Protein AF-Q54E30-F1 (afdb_monomer)

Sequence (314 aa):
MMNNLVKRLPNLVIKSNKSLNIYSVNKLNLNSTIINNNNNKFQQQQNFATLSKKKFGGIKDKKEDEEKIIKQEKERLFIEQSKISIDTLTFDHALQNIKEKFEKEHALSSRLIGTMFKKVKTLEELHQILKFFKYMKNPNPDYLRSSHILYIYYAFLRTSQIPLFAEMLIHSDKFQIFPKHNVLIKVLIQLFKLGGDNIQLANQLFSINSSRFPITTKFMDSFSKAAETSCLPQFLGLLKNYPTNLPLELGAKTIKILIRSTNDGANENTQEILDIIYRFTPESVFNQLDQTTKNELIKFESNANHSTNPNRFS

Nearest PDB structures (foldseek):
  8oir-assembly1_AV  TM=5.110E-01  e=1.891E-03  Homo sapiens
  7pua-assembly1_DP  TM=7.222E-01  e=9.475E-02  Trypanosoma brucei brucei
  7ane-assembly1_aq  TM=6.568E-01  e=1.257E-01  Leishmania major
  7pua-assembly1_DH  TM=2.985E-01  e=5.381E-02  Trypanosoma brucei brucei
  7pkq-assembly1_O  TM=6.462E-01  e=2.129E+00  Chlamydomonas reinhardtii

Organism: Dictyostelium discoideum (NCBI:txid44689)

Structure (mmCIF, N/CA/C/O backbone):
data_AF-Q54E30-F1
#
_entry.id   AF-Q54E30-F1
#
loop_
_atom_site.group_PDB
_atom_site.id
_atom_site.type_symbol
_atom_site.label_atom_id
_atom_site.label_alt_id
_atom_site.label_comp_id
_atom_site.label_asym_id
_atom_site.label_entity_id
_atom_site.label_seq_id
_atom_site.pdbx_PDB_ins_code
_atom_site.Cartn_x
_atom_site.Cartn_y
_atom_site.Cartn_z
_atom_site.occupancy
_atom_site.B_iso_or_equiv
_atom_site.auth_seq_id
_atom_site.auth_comp_id
_atom_site.auth_asym_id
_atom_site.auth_atom_id
_atom_site.pdbx_PDB_model_num
ATOM 1 N N . MET A 1 1 ? 28.653 28.455 -4.498 1.00 28.67 1 MET A N 1
ATOM 2 C CA . MET A 1 1 ? 29.463 28.296 -5.724 1.00 28.67 1 MET A CA 1
ATOM 3 C C . MET A 1 1 ? 28.567 27.842 -6.866 1.00 28.67 1 MET A C 1
ATOM 5 O O . MET A 1 1 ? 28.069 26.729 -6.815 1.00 28.67 1 MET A O 1
ATOM 9 N N . MET A 1 2 ? 28.389 28.661 -7.899 1.00 26.97 2 MET A N 1
ATOM 10 C CA . MET A 1 2 ? 28.261 28.139 -9.261 1.00 26.97 2 MET A CA 1
ATOM 11 C C . MET A 1 2 ? 29.046 29.083 -10.163 1.00 26.97 2 MET A C 1
ATOM 13 O O . MET A 1 2 ? 28.622 30.182 -10.507 1.00 26.97 2 MET A O 1
ATOM 17 N N . ASN A 1 3 ? 30.284 28.649 -10.368 1.00 24.91 3 ASN A N 1
ATOM 18 C CA . ASN A 1 3 ? 31.312 29.251 -11.185 1.00 24.91 3 ASN A CA 1
ATOM 19 C C . ASN A 1 3 ? 30.891 29.342 -12.653 1.00 24.91 3 ASN A C 1
ATOM 21 O O . ASN A 1 3 ? 30.149 28.502 -13.150 1.00 24.91 3 ASN A O 1
ATOM 25 N N . ASN A 1 4 ? 31.514 30.314 -13.318 1.00 28.31 4 ASN A N 1
ATOM 26 C CA . ASN A 1 4 ? 32.123 30.203 -14.639 1.00 28.31 4 ASN A CA 1
ATOM 27 C C . ASN A 1 4 ? 31.315 29.497 -15.726 1.00 28.31 4 ASN A C 1
ATOM 29 O O . ASN A 1 4 ? 31.252 28.277 -15.792 1.00 28.31 4 ASN A O 1
ATOM 33 N N . LEU A 1 5 ? 30.907 30.286 -16.713 1.00 27.20 5 LEU A N 1
ATOM 34 C CA . LEU A 1 5 ? 31.498 30.222 -18.053 1.00 27.20 5 LEU A CA 1
ATOM 35 C C . LEU A 1 5 ? 30.822 31.311 -18.883 1.00 27.20 5 LEU A C 1
ATOM 37 O O . LEU A 1 5 ? 29.906 31.067 -19.668 1.00 27.20 5 LEU A O 1
ATOM 41 N N . VAL A 1 6 ? 31.298 32.547 -18.718 1.00 27.62 6 VAL A N 1
ATOM 42 C CA . VAL A 1 6 ? 31.137 33.565 -19.756 1.00 27.62 6 VAL A CA 1
ATOM 43 C C . VAL A 1 6 ? 31.984 33.079 -20.932 1.00 27.62 6 VAL A C 1
ATOM 45 O O . VAL A 1 6 ? 33.159 33.422 -21.050 1.00 27.62 6 VAL A O 1
ATOM 48 N N . LYS A 1 7 ? 31.420 32.193 -21.764 1.00 33.06 7 LYS A N 1
ATOM 49 C CA . LYS A 1 7 ? 31.984 31.868 -23.075 1.00 33.06 7 LYS A CA 1
ATOM 50 C C . LYS A 1 7 ? 31.988 33.175 -23.859 1.00 33.06 7 LYS A C 1
ATOM 52 O O . LYS A 1 7 ? 30.955 33.605 -24.365 1.00 33.06 7 LYS A O 1
ATOM 57 N N . ARG A 1 8 ? 33.143 33.843 -23.860 1.00 29.97 8 ARG A N 1
ATOM 58 C CA . ARG A 1 8 ? 33.423 35.024 -24.673 1.00 29.97 8 ARG A CA 1
ATOM 59 C C . ARG A 1 8 ? 33.131 34.639 -26.121 1.00 29.97 8 ARG A C 1
ATOM 61 O O . ARG A 1 8 ? 33.821 33.789 -26.677 1.00 29.97 8 ARG A O 1
ATOM 68 N N . LEU A 1 9 ? 32.067 35.200 -26.691 1.00 38.03 9 LEU A N 1
ATOM 69 C CA . LEU A 1 9 ? 31.809 35.092 -28.123 1.00 38.03 9 LEU A CA 1
ATOM 70 C C . LEU A 1 9 ? 33.002 35.739 -28.845 1.00 38.03 9 LEU A C 1
ATOM 72 O O . LEU A 1 9 ? 33.437 36.815 -28.425 1.00 38.03 9 LEU A O 1
ATOM 76 N N . PRO A 1 10 ? 33.587 35.077 -29.853 1.00 36.78 10 PRO A N 1
ATOM 77 C CA . PRO A 1 10 ? 34.790 35.569 -30.504 1.00 36.78 10 PRO A CA 1
ATOM 78 C C . PRO A 1 10 ? 34.502 36.915 -31.171 1.00 36.78 10 PRO A C 1
ATOM 80 O O . PRO A 1 10 ? 33.550 37.043 -31.940 1.00 36.78 10 PRO A O 1
ATOM 83 N N . ASN A 1 11 ? 35.329 37.919 -30.875 1.00 39.16 11 ASN A N 1
ATOM 84 C CA . ASN A 1 11 ? 35.333 39.173 -31.621 1.00 39.16 11 ASN A CA 1
ATOM 85 C C . ASN A 1 11 ? 35.625 38.844 -33.090 1.00 39.16 11 ASN A C 1
ATOM 87 O O . ASN A 1 11 ? 36.681 38.287 -33.394 1.00 39.16 11 ASN A O 1
ATOM 91 N N . LEU A 1 12 ? 34.710 39.182 -33.998 1.00 39.78 12 LEU A N 1
ATOM 92 C CA . LEU A 1 12 ? 34.970 39.056 -35.427 1.00 39.78 12 LEU A CA 1
ATOM 93 C C . LEU A 1 12 ? 35.799 40.272 -35.856 1.00 39.78 12 LEU A C 1
ATOM 95 O O . LEU A 1 12 ? 35.298 41.397 -35.876 1.00 39.78 12 LEU A O 1
ATOM 99 N N . VAL A 1 13 ? 37.079 40.048 -36.152 1.00 36.12 13 VAL A N 1
ATOM 100 C CA . VAL A 1 13 ? 37.981 41.073 -36.688 1.00 36.12 13 VAL A CA 1
ATOM 101 C C . VAL A 1 13 ? 38.005 40.917 -38.202 1.00 36.12 13 VAL A C 1
ATOM 103 O O . VAL A 1 13 ? 38.605 39.976 -38.718 1.00 36.12 13 VAL A O 1
ATOM 106 N N . ILE A 1 14 ? 37.351 41.829 -38.923 1.00 39.00 14 ILE A N 1
ATOM 107 C CA . ILE A 1 14 ? 37.433 41.878 -40.387 1.00 39.00 14 ILE A CA 1
ATOM 108 C C . ILE A 1 14 ? 38.426 42.976 -40.757 1.00 39.00 14 ILE A C 1
ATOM 110 O O . ILE A 1 14 ? 38.205 44.158 -40.486 1.00 39.00 14 ILE A O 1
ATOM 114 N N . LYS A 1 15 ? 39.543 42.570 -41.363 1.00 33.19 15 LYS A N 1
ATOM 115 C CA . LYS A 1 15 ? 40.585 43.466 -41.864 1.00 33.19 15 LYS A CA 1
ATOM 116 C C . LYS A 1 15 ? 40.197 43.899 -43.279 1.00 33.19 15 LYS A C 1
ATOM 118 O O . LYS A 1 15 ? 40.156 43.063 -44.175 1.00 33.19 15 LYS A O 1
ATOM 123 N N . SER A 1 16 ? 39.900 45.180 -43.483 1.00 39.66 16 SER A N 1
ATOM 124 C CA . SER A 1 16 ? 39.811 45.760 -44.828 1.00 39.66 16 SER A CA 1
ATOM 125 C C . SER A 1 16 ? 41.058 46.604 -45.098 1.00 39.66 16 SER A C 1
ATOM 127 O O . SER A 1 16 ? 41.709 47.055 -44.155 1.00 39.66 16 SER A O 1
ATOM 129 N N . ASN A 1 17 ? 41.400 46.832 -46.369 1.00 48.12 17 ASN A N 1
ATOM 130 C CA . ASN A 1 17 ? 42.670 47.450 -46.783 1.00 48.12 17 ASN A CA 1
ATOM 131 C C . ASN A 1 17 ? 42.963 48.847 -46.189 1.00 48.12 17 ASN A C 1
ATOM 133 O O . ASN A 1 17 ? 44.074 49.339 -46.370 1.00 48.12 17 ASN A O 1
ATOM 137 N N . LYS A 1 18 ? 42.024 49.498 -45.483 1.00 45.94 18 LYS A N 1
ATOM 138 C CA . LYS A 1 18 ? 42.256 50.793 -44.810 1.00 45.94 18 LYS A CA 1
ATOM 139 C C . LYS A 1 18 ? 41.713 50.908 -43.374 1.00 45.94 18 LYS A C 1
ATOM 141 O O . LYS A 1 18 ? 41.962 51.927 -42.733 1.00 45.94 18 LYS A O 1
ATOM 146 N N . SER A 1 19 ? 41.014 49.904 -42.838 1.00 41.62 19 SER A N 1
ATOM 147 C CA . SER A 1 19 ? 40.395 49.998 -41.505 1.00 41.62 19 SER A CA 1
ATOM 148 C C . SER A 1 19 ? 40.146 48.639 -40.850 1.00 41.62 19 SER A C 1
ATOM 150 O O . SER A 1 19 ? 39.878 47.635 -41.523 1.00 41.62 19 SER A O 1
ATOM 152 N N . LEU A 1 20 ? 40.243 48.619 -39.516 1.00 40.34 20 LEU A N 1
ATOM 153 C CA . LEU A 1 20 ? 39.931 47.467 -38.671 1.00 40.34 20 LEU A CA 1
ATOM 154 C C . LEU A 1 20 ? 38.520 47.661 -38.095 1.00 40.34 20 LEU A C 1
ATOM 156 O O . LEU A 1 20 ? 38.300 48.569 -37.293 1.00 40.34 20 LEU A O 1
ATOM 160 N N . ASN A 1 21 ? 37.569 46.813 -38.487 1.00 41.53 21 ASN A N 1
ATOM 161 C CA . ASN A 1 21 ? 36.231 46.812 -37.891 1.00 41.53 21 ASN A CA 1
ATOM 162 C C . ASN A 1 21 ? 36.168 45.737 -36.804 1.00 41.53 21 ASN A C 1
ATOM 164 O O . ASN A 1 21 ? 36.366 44.553 -37.088 1.00 41.53 21 ASN A O 1
ATOM 168 N N . ILE A 1 22 ? 35.892 46.152 -35.564 1.00 43.12 22 ILE A N 1
ATOM 169 C CA . ILE A 1 22 ? 35.672 45.246 -34.433 1.00 43.12 22 ILE A CA 1
ATOM 170 C C . ILE A 1 22 ? 34.174 45.224 -34.144 1.00 43.12 22 ILE A C 1
ATOM 172 O O . ILE A 1 22 ? 33.589 46.223 -33.719 1.00 43.12 22 ILE A O 1
ATOM 176 N N . TYR A 1 23 ? 33.556 44.067 -34.360 1.00 42.03 23 TYR A N 1
ATOM 177 C CA . TYR A 1 23 ? 32.171 43.816 -33.980 1.00 42.03 23 TYR A CA 1
ATOM 178 C C . TYR A 1 23 ? 32.158 43.131 -32.617 1.00 42.03 23 TYR A C 1
ATOM 180 O O . TYR A 1 23 ? 32.648 42.010 -32.475 1.00 42.03 23 TYR A O 1
ATOM 188 N N . SER A 1 24 ? 31.603 43.811 -31.613 1.00 42.72 24 SER A N 1
ATOM 189 C CA . SER A 1 24 ? 31.387 43.233 -30.287 1.00 42.72 24 SER A CA 1
ATOM 190 C C . SER A 1 24 ? 29.908 42.922 -30.095 1.00 42.72 24 SER A C 1
ATOM 192 O O . SER A 1 24 ? 29.042 43.788 -30.238 1.00 42.72 24 SER A O 1
ATOM 194 N N . VAL A 1 25 ? 29.620 41.658 -29.796 1.00 36.38 25 VAL A N 1
ATOM 195 C CA . VAL A 1 25 ? 28.271 41.173 -29.508 1.00 36.38 25 VAL A CA 1
ATOM 196 C C . VAL A 1 25 ? 28.113 41.140 -27.992 1.00 36.38 25 VAL A C 1
ATOM 198 O O . VAL A 1 25 ? 28.477 40.156 -27.350 1.00 36.38 25 VAL A O 1
ATOM 201 N N . ASN A 1 26 ? 27.582 42.208 -27.398 1.00 38.16 26 ASN A N 1
ATOM 202 C CA . ASN A 1 26 ? 27.077 42.124 -26.030 1.00 38.16 26 ASN A CA 1
ATOM 203 C C . ASN A 1 26 ? 25.615 41.682 -26.078 1.00 38.16 26 ASN A C 1
ATOM 205 O O . ASN A 1 26 ? 24.864 42.107 -26.952 1.00 38.16 26 ASN A O 1
ATOM 209 N N . LYS A 1 27 ? 25.207 40.842 -25.118 1.00 46.47 27 LYS A N 1
ATOM 210 C CA . LYS A 1 27 ? 23.880 40.192 -25.032 1.00 46.47 27 LYS A CA 1
ATOM 211 C C . LYS A 1 27 ? 22.664 41.119 -25.177 1.00 46.47 27 LYS A C 1
ATOM 213 O O . LYS A 1 27 ? 21.561 40.608 -25.320 1.00 46.47 27 LYS A O 1
ATOM 218 N N . LEU A 1 28 ? 22.845 42.436 -25.118 1.00 43.75 28 LEU A N 1
ATOM 219 C CA . LEU A 1 28 ? 21.762 43.404 -25.230 1.00 43.75 28 LEU A CA 1
ATOM 220 C C . LEU A 1 28 ? 21.977 44.504 -26.273 1.00 43.75 28 LEU A C 1
ATOM 222 O O . LEU A 1 28 ? 21.043 45.262 -26.458 1.00 43.75 28 LEU A O 1
ATOM 226 N N . ASN A 1 29 ? 23.118 44.594 -26.970 1.00 38.78 29 ASN A N 1
ATOM 227 C CA . ASN A 1 29 ? 23.331 45.568 -28.052 1.00 38.78 29 ASN A CA 1
ATOM 228 C C . ASN A 1 29 ? 24.512 45.147 -28.950 1.00 38.78 29 ASN A C 1
ATOM 230 O O . ASN A 1 29 ? 25.588 44.807 -28.452 1.00 38.78 29 ASN A O 1
ATOM 234 N N . LEU A 1 30 ? 24.320 45.196 -30.274 1.00 40.19 30 LEU A N 1
ATOM 235 C CA . LEU A 1 30 ? 25.395 45.077 -31.265 1.00 40.19 30 LEU A CA 1
ATOM 236 C C . LEU A 1 30 ? 26.065 46.446 -31.423 1.00 40.19 30 LEU A C 1
ATOM 238 O O . LEU A 1 30 ? 25.509 47.334 -32.065 1.00 40.19 30 LEU A O 1
ATOM 242 N N . ASN A 1 31 ? 27.261 46.608 -30.859 1.00 39.69 31 ASN A N 1
ATOM 243 C CA . ASN A 1 31 ? 28.071 47.807 -31.062 1.00 39.69 31 ASN A CA 1
ATOM 244 C C . ASN A 1 31 ? 29.177 47.483 -32.074 1.00 39.69 31 ASN A C 1
ATOM 246 O O . ASN A 1 31 ? 30.060 46.661 -31.804 1.00 39.69 31 ASN A O 1
ATOM 250 N N . SER A 1 32 ? 29.131 48.124 -33.244 1.00 43.41 32 SER A N 1
ATOM 251 C CA . SER A 1 32 ? 30.226 48.117 -34.216 1.00 43.41 32 SER A CA 1
ATOM 252 C C . SER A 1 32 ? 31.175 49.281 -33.946 1.00 43.41 32 SER A C 1
ATOM 254 O O . SER A 1 32 ? 30.748 50.437 -33.941 1.00 43.41 32 SER A O 1
ATOM 256 N N . THR A 1 33 ? 32.461 48.984 -33.769 1.00 43.88 33 THR A N 1
ATOM 257 C CA . THR A 1 33 ? 33.517 49.991 -33.627 1.00 43.88 33 THR A CA 1
ATOM 258 C C . THR A 1 33 ? 34.370 49.994 -34.893 1.00 43.88 33 THR A C 1
ATOM 260 O O . THR A 1 33 ? 34.985 48.980 -35.229 1.00 43.88 33 THR A O 1
ATOM 263 N N . ILE A 1 34 ? 34.410 51.127 -35.595 1.00 44.00 34 ILE A N 1
ATOM 264 C CA . ILE A 1 34 ? 35.255 51.335 -36.778 1.00 44.00 34 ILE A CA 1
ATOM 265 C C . ILE A 1 34 ? 36.550 52.015 -36.315 1.00 44.00 34 ILE A C 1
ATOM 267 O O . ILE A 1 34 ? 36.504 53.140 -35.820 1.00 44.00 34 ILE A O 1
ATOM 271 N N . ILE A 1 35 ? 37.700 51.349 -36.463 1.00 39.47 35 ILE A N 1
ATOM 272 C CA . ILE A 1 35 ? 39.023 51.942 -36.217 1.00 39.47 35 ILE A CA 1
ATOM 273 C C . ILE A 1 35 ? 39.606 52.346 -37.576 1.00 39.47 35 ILE A C 1
ATOM 275 O O . ILE A 1 35 ? 40.078 51.500 -38.342 1.00 39.47 35 ILE A O 1
ATOM 279 N N . ASN A 1 36 ? 39.544 53.641 -37.895 1.00 38.94 36 ASN A N 1
ATOM 280 C CA . ASN A 1 36 ? 40.194 54.211 -39.076 1.00 38.94 36 ASN A CA 1
ATOM 281 C C . ASN A 1 36 ? 41.649 54.568 -38.750 1.00 38.94 36 ASN A C 1
ATOM 283 O O . ASN A 1 36 ? 41.917 55.272 -37.780 1.00 38.94 36 ASN A O 1
ATOM 287 N N . ASN A 1 37 ? 42.583 54.097 -39.579 1.00 49.09 37 ASN A N 1
ATOM 288 C CA . ASN A 1 37 ? 44.020 54.117 -39.282 1.00 49.09 37 ASN A CA 1
ATOM 289 C C . ASN A 1 37 ? 44.718 55.475 -39.488 1.00 49.09 37 ASN A C 1
ATOM 291 O O . ASN A 1 37 ? 45.931 55.558 -39.336 1.00 49.09 37 ASN A O 1
ATOM 295 N N . ASN A 1 38 ? 43.976 56.537 -39.803 1.00 48.28 38 ASN A N 1
ATOM 296 C CA . ASN A 1 38 ? 44.516 57.885 -39.954 1.00 48.28 38 ASN A CA 1
ATOM 297 C C . ASN A 1 38 ? 43.790 58.811 -38.971 1.00 48.28 38 ASN A C 1
ATOM 299 O O . ASN A 1 38 ? 42.710 59.312 -39.270 1.00 48.28 38 ASN A O 1
ATOM 303 N N . ASN A 1 39 ? 44.414 59.025 -37.811 1.00 39.88 39 ASN A N 1
ATOM 304 C CA . ASN A 1 39 ? 44.001 59.895 -36.702 1.00 39.88 39 ASN A CA 1
ATOM 305 C C . ASN A 1 39 ? 42.821 59.380 -35.846 1.00 39.88 39 ASN A C 1
ATOM 307 O O . ASN A 1 39 ? 41.673 59.310 -36.273 1.00 39.88 39 ASN A O 1
ATOM 311 N N . ASN A 1 40 ? 43.124 59.073 -3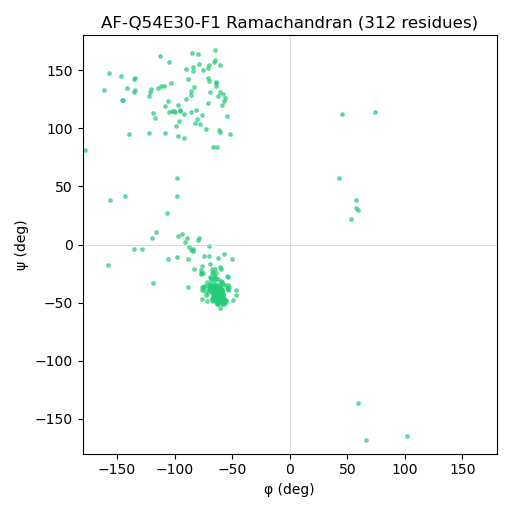4.580 1.00 35.62 40 ASN A N 1
ATOM 312 C CA . ASN A 1 40 ? 42.212 58.592 -33.536 1.00 35.62 40 ASN A CA 1
ATOM 313 C C . ASN A 1 40 ? 40.952 59.473 -33.350 1.00 35.62 40 ASN A C 1
ATOM 315 O O . ASN A 1 40 ? 40.996 60.410 -32.556 1.00 35.62 40 ASN A O 1
ATOM 319 N N . LYS A 1 41 ? 39.810 59.155 -33.985 1.00 36.53 41 LYS A N 1
ATOM 320 C CA . LYS A 1 41 ? 38.464 59.590 -33.537 1.00 36.53 41 LYS A CA 1
ATOM 321 C C . LYS A 1 41 ? 37.392 58.518 -33.818 1.00 36.53 41 LYS A C 1
ATOM 323 O O . LYS A 1 41 ? 37.219 58.079 -34.948 1.00 36.53 41 LYS A O 1
ATOM 328 N N . PHE A 1 42 ? 36.687 58.114 -32.756 1.00 35.09 42 PHE A N 1
ATOM 329 C CA . PHE A 1 42 ? 35.636 57.083 -32.687 1.00 35.09 42 PHE A CA 1
ATOM 330 C C . PHE A 1 42 ? 34.244 57.648 -33.051 1.00 35.09 42 PHE A C 1
ATOM 332 O O . PHE A 1 42 ? 33.841 58.642 -32.452 1.00 35.09 42 PHE A O 1
ATOM 339 N N . GLN A 1 43 ? 33.466 56.994 -33.930 1.00 35.34 43 GLN A N 1
ATOM 340 C CA . GLN A 1 43 ? 32.019 57.255 -34.106 1.00 35.34 43 GLN A CA 1
ATOM 341 C C . GLN A 1 43 ? 31.221 55.953 -34.350 1.00 35.34 43 GLN A C 1
ATOM 343 O O . GLN A 1 43 ? 31.643 55.100 -35.128 1.00 35.34 43 GLN A O 1
ATOM 348 N N . GLN A 1 44 ? 30.075 55.802 -33.664 1.00 36.28 44 GLN A N 1
ATOM 349 C CA . GLN A 1 44 ? 29.146 54.655 -33.702 1.00 36.28 44 GLN A CA 1
ATOM 350 C C . GLN A 1 44 ? 27.807 55.067 -34.357 1.00 36.28 44 GLN A C 1
ATOM 352 O O . GLN A 1 44 ? 27.270 56.116 -34.011 1.00 36.28 44 GLN A O 1
ATOM 357 N N . GLN A 1 45 ? 27.238 54.247 -35.252 1.00 36.31 45 GLN A N 1
ATOM 358 C CA . GLN A 1 45 ? 25.881 54.412 -35.817 1.00 36.31 45 GLN A CA 1
ATOM 359 C C . GLN A 1 45 ? 25.121 53.067 -35.823 1.00 36.31 45 GLN A C 1
ATOM 361 O O . GLN A 1 45 ? 25.725 52.023 -36.061 1.00 36.31 45 GLN A O 1
ATOM 366 N N . GLN A 1 46 ? 23.806 53.095 -35.553 1.00 34.81 46 GLN A N 1
ATOM 367 C CA . GLN A 1 46 ? 22.906 51.934 -35.387 1.00 34.81 46 GLN A CA 1
ATOM 368 C C . GLN A 1 46 ? 21.841 51.884 -36.507 1.00 34.81 46 GLN A C 1
ATOM 370 O O . GLN A 1 46 ? 21.219 52.904 -36.779 1.00 34.81 46 GLN A O 1
ATOM 375 N N . ASN A 1 47 ? 21.585 50.715 -37.117 1.00 37.06 47 ASN A N 1
ATOM 376 C CA . ASN A 1 47 ? 20.529 50.491 -38.127 1.00 37.06 47 ASN A CA 1
ATOM 377 C C . ASN A 1 47 ? 19.741 49.194 -37.821 1.00 37.06 47 ASN A C 1
ATOM 379 O O . ASN A 1 47 ? 20.355 48.149 -37.607 1.00 37.06 47 ASN A O 1
ATOM 383 N N . PHE A 1 48 ? 18.399 49.237 -37.854 1.00 40.72 48 PHE A N 1
ATOM 384 C CA . PHE A 1 48 ? 17.492 48.095 -37.610 1.00 40.72 48 PHE A CA 1
ATOM 385 C C . PHE A 1 48 ? 16.599 47.820 -38.842 1.00 40.72 48 PHE A C 1
ATOM 387 O O . PHE A 1 48 ? 16.004 48.751 -39.375 1.00 40.72 48 PHE A O 1
ATOM 394 N N . ALA A 1 49 ? 16.455 46.558 -39.276 1.00 42.34 49 ALA A N 1
ATOM 395 C CA . ALA A 1 49 ? 15.584 46.146 -40.393 1.00 42.34 49 ALA A CA 1
ATOM 396 C C . ALA A 1 49 ? 14.543 45.094 -39.944 1.00 42.34 49 ALA A C 1
ATOM 398 O O . ALA A 1 49 ? 14.911 44.071 -39.367 1.00 42.34 49 ALA A O 1
ATOM 399 N N . THR A 1 50 ? 13.250 45.317 -40.217 1.00 44.41 50 THR A N 1
ATOM 400 C CA . THR A 1 50 ? 12.117 44.434 -39.852 1.00 44.41 50 THR A CA 1
ATOM 401 C C . THR A 1 50 ? 11.503 43.733 -41.082 1.00 44.41 50 THR A C 1
ATOM 403 O O . THR A 1 50 ? 11.309 44.340 -42.132 1.00 44.41 50 THR A O 1
ATOM 406 N N . LEU A 1 51 ? 11.209 42.425 -40.974 1.00 46.56 51 LEU A N 1
ATOM 407 C CA . LEU A 1 51 ? 10.675 41.566 -42.055 1.00 46.56 51 LEU A CA 1
ATOM 408 C C . LEU A 1 51 ? 9.136 41.652 -42.196 1.00 46.56 51 LEU A C 1
ATOM 410 O O . LEU A 1 51 ? 8.426 41.888 -41.222 1.00 46.56 51 LEU A O 1
ATOM 414 N N . SER A 1 52 ? 8.598 41.407 -43.402 1.00 52.94 52 SER A N 1
ATOM 415 C CA . SER A 1 52 ? 7.166 41.575 -43.724 1.00 52.94 52 SER A CA 1
ATOM 416 C C . SER A 1 52 ? 6.257 40.379 -43.354 1.00 52.94 52 SER A C 1
ATOM 418 O O . SER A 1 52 ? 6.655 39.214 -43.427 1.00 52.94 52 SER A O 1
ATOM 420 N N . LYS A 1 53 ? 4.982 40.665 -43.019 1.00 63.50 53 LYS A N 1
ATOM 421 C CA . LYS A 1 53 ? 3.971 39.711 -42.492 1.00 63.50 53 LYS A CA 1
ATOM 422 C C . LYS A 1 53 ? 3.754 38.442 -43.338 1.00 63.50 53 LYS A C 1
ATOM 424 O O . LYS A 1 53 ? 3.595 37.363 -42.775 1.00 63.50 53 LYS A O 1
ATOM 429 N N . LYS A 1 54 ? 3.781 38.537 -44.676 1.00 66.81 54 LYS A N 1
ATOM 430 C CA . LYS A 1 54 ? 3.558 37.387 -45.583 1.00 66.81 54 LYS A CA 1
ATOM 431 C C . LYS A 1 54 ? 4.695 36.356 -45.514 1.00 66.81 54 LYS A C 1
ATOM 433 O O . LYS A 1 54 ? 4.437 35.160 -45.600 1.00 66.81 54 LYS A O 1
ATOM 438 N N . LYS A 1 55 ? 5.941 36.806 -45.299 1.00 64.31 55 LYS A N 1
ATOM 439 C CA . LYS A 1 55 ? 7.084 35.907 -45.062 1.00 64.31 55 LYS A CA 1
ATOM 440 C C . LYS A 1 55 ? 6.991 35.228 -43.695 1.00 64.31 55 LYS A C 1
ATOM 442 O O . LYS A 1 55 ? 7.352 34.065 -43.588 1.00 64.31 55 LYS A O 1
ATOM 447 N N . PHE A 1 56 ? 6.466 35.915 -42.679 1.00 64.00 56 PHE A N 1
ATOM 448 C CA . PHE A 1 56 ? 6.276 35.329 -41.349 1.00 64.00 56 PHE A CA 1
ATOM 449 C C . PHE A 1 56 ? 5.245 34.187 -41.355 1.00 64.00 56 PHE A C 1
ATOM 451 O O . PHE A 1 56 ? 5.510 33.139 -40.775 1.00 64.00 56 PHE A O 1
ATOM 458 N N . GLY A 1 57 ? 4.122 34.353 -42.069 1.00 58.25 57 GLY A N 1
ATOM 459 C CA . GLY A 1 57 ? 3.110 33.297 -42.234 1.00 58.25 57 GLY A CA 1
ATOM 460 C C . GLY A 1 57 ? 3.681 32.023 -42.866 1.00 58.25 57 GLY A C 1
ATOM 461 O O . GLY A 1 57 ? 3.598 30.956 -42.271 1.00 58.25 57 GLY A O 1
ATOM 462 N N . GLY A 1 58 ? 4.390 32.150 -43.995 1.00 67.69 58 GLY A N 1
ATOM 463 C CA . GLY A 1 58 ? 5.001 30.993 -44.666 1.00 67.69 58 GLY A CA 1
ATOM 464 C C . GLY A 1 58 ? 6.131 30.307 -43.880 1.00 67.69 58 GLY A C 1
ATOM 465 O O . GLY A 1 58 ? 6.399 29.132 -44.111 1.00 67.69 58 GLY A O 1
ATOM 466 N N . ILE A 1 59 ? 6.798 31.011 -42.956 1.00 69.94 59 ILE A N 1
ATOM 467 C CA . ILE A 1 59 ? 7.776 30.406 -42.032 1.00 69.94 59 ILE A CA 1
ATOM 468 C C . ILE A 1 59 ? 7.058 29.617 -40.932 1.00 69.94 59 ILE A C 1
ATOM 470 O O . ILE A 1 59 ? 7.538 28.558 -40.532 1.00 69.94 59 ILE A O 1
ATOM 474 N N . LYS A 1 60 ? 5.917 30.118 -40.446 1.00 70.69 60 LYS A N 1
ATOM 475 C CA . LYS A 1 60 ? 5.143 29.467 -39.388 1.00 70.69 60 LYS A CA 1
ATOM 476 C C . LYS A 1 60 ? 4.554 28.133 -39.859 1.00 70.69 60 LYS A C 1
ATOM 478 O O . LYS A 1 60 ? 4.777 27.130 -39.192 1.00 70.69 60 LYS A O 1
ATOM 483 N N . ASP A 1 61 ? 3.913 28.109 -41.027 1.00 71.50 61 ASP A N 1
ATOM 484 C CA . ASP A 1 61 ? 3.265 26.898 -41.556 1.00 71.50 61 ASP A CA 1
ATOM 485 C C . ASP A 1 61 ? 4.289 25.789 -41.858 1.00 71.50 61 ASP A C 1
ATOM 487 O O . ASP A 1 61 ? 4.102 24.640 -41.466 1.00 71.50 61 ASP A O 1
ATOM 491 N N . LYS A 1 62 ? 5.442 26.144 -42.451 1.00 76.88 62 LYS A N 1
ATOM 492 C CA . LYS A 1 62 ? 6.548 25.193 -42.670 1.00 76.88 62 LYS A CA 1
ATOM 493 C C . LYS A 1 62 ? 7.073 24.600 -41.369 1.00 76.88 62 LYS A C 1
ATOM 495 O O . LYS A 1 62 ? 7.336 23.405 -41.310 1.00 76.88 62 LYS A O 1
ATOM 500 N N . LYS A 1 63 ? 7.210 25.425 -40.329 1.00 72.50 63 LYS A N 1
ATOM 501 C CA . LYS A 1 63 ? 7.679 24.964 -39.023 1.00 72.50 63 LYS A CA 1
ATOM 502 C C . LYS A 1 63 ? 6.677 24.003 -38.377 1.00 72.50 63 LYS A C 1
ATOM 504 O O . LYS A 1 63 ? 7.092 23.004 -37.802 1.00 72.50 63 LYS A O 1
ATOM 509 N N . GLU A 1 64 ? 5.378 24.270 -38.497 1.00 72.38 64 GLU A N 1
ATOM 510 C CA . GLU A 1 64 ? 4.331 23.382 -37.974 1.00 72.38 64 GLU A CA 1
ATOM 511 C C . GLU A 1 64 ? 4.287 22.030 -38.712 1.00 72.38 64 GLU A C 1
ATOM 513 O O . GLU A 1 64 ? 4.103 20.990 -38.075 1.00 72.38 64 GLU A O 1
ATOM 518 N N . ASP A 1 65 ? 4.499 22.011 -40.031 1.00 75.62 65 ASP A N 1
ATOM 519 C CA . ASP A 1 65 ? 4.545 20.769 -40.812 1.00 75.62 65 ASP A CA 1
ATOM 520 C C . ASP A 1 65 ? 5.834 19.967 -40.574 1.00 75.62 65 ASP A C 1
ATOM 522 O O . ASP A 1 65 ? 5.773 18.747 -40.398 1.00 75.62 65 ASP A O 1
ATOM 526 N N . GLU A 1 66 ? 6.989 20.632 -40.468 1.00 73.50 66 GLU A N 1
ATOM 527 C CA . GLU A 1 66 ? 8.250 19.999 -40.056 1.00 73.50 66 GLU A CA 1
ATOM 528 C C . GLU A 1 66 ? 8.128 19.393 -38.648 1.00 73.50 66 GLU A C 1
ATOM 530 O O . GLU A 1 66 ? 8.516 18.246 -38.430 1.00 73.50 66 GLU A O 1
ATOM 535 N N . GLU A 1 67 ? 7.518 20.108 -37.696 1.00 73.25 67 GLU A N 1
ATOM 536 C CA . GLU A 1 67 ? 7.271 19.596 -36.343 1.00 73.25 67 GLU A CA 1
ATOM 537 C C . GLU A 1 67 ? 6.337 18.372 -36.342 1.00 73.25 67 GLU A C 1
ATOM 539 O O . GLU A 1 67 ? 6.565 17.430 -35.573 1.00 73.25 67 GLU A O 1
ATOM 544 N N . LYS A 1 68 ? 5.322 18.324 -37.219 1.00 77.69 68 LYS A N 1
ATOM 545 C CA . LYS A 1 68 ? 4.456 17.141 -37.384 1.00 77.69 68 LYS A CA 1
ATOM 546 C C . LYS A 1 68 ? 5.209 15.946 -37.965 1.00 77.69 68 LYS A C 1
ATOM 548 O O . LYS A 1 68 ? 5.055 14.846 -37.434 1.00 77.69 68 LYS A O 1
ATOM 553 N N . ILE A 1 69 ? 6.021 16.143 -39.006 1.00 71.12 69 ILE A N 1
ATOM 554 C CA . ILE A 1 69 ? 6.809 15.067 -39.631 1.00 71.12 69 ILE A CA 1
ATOM 555 C C . ILE A 1 69 ? 7.834 14.518 -38.632 1.00 71.12 69 ILE A C 1
ATOM 557 O O . ILE A 1 69 ? 7.875 13.311 -38.403 1.00 71.12 69 ILE A O 1
ATOM 561 N N . ILE A 1 70 ? 8.569 15.393 -37.937 1.00 74.19 70 ILE A N 1
ATOM 562 C CA . ILE A 1 70 ? 9.526 15.000 -36.890 1.00 74.19 70 ILE A CA 1
ATOM 563 C C . ILE A 1 70 ? 8.820 14.218 -35.771 1.00 74.19 70 ILE A C 1
ATOM 565 O O . ILE A 1 70 ? 9.364 13.243 -35.249 1.00 74.19 70 ILE A O 1
ATOM 569 N N . LYS A 1 71 ? 7.601 14.619 -35.382 1.00 75.69 71 LYS A N 1
ATOM 570 C CA . LYS A 1 71 ? 6.808 13.897 -34.377 1.00 75.69 71 LYS A CA 1
ATOM 571 C C . LYS A 1 71 ? 6.402 12.501 -34.865 1.00 75.69 71 LYS A C 1
ATOM 573 O O . LYS A 1 71 ? 6.537 11.548 -34.100 1.00 75.69 71 LYS A O 1
ATOM 578 N N . GLN A 1 72 ? 5.952 12.372 -36.114 1.00 69.69 72 GLN A N 1
ATOM 579 C CA . GLN A 1 72 ? 5.579 11.085 -36.712 1.00 69.69 72 GLN A CA 1
ATOM 580 C C . GLN A 1 72 ? 6.785 10.149 -36.882 1.00 69.69 72 GLN A C 1
ATOM 582 O O . GLN A 1 72 ? 6.680 8.962 -36.577 1.00 69.69 72 GLN A O 1
ATOM 587 N N . GLU A 1 73 ? 7.943 10.663 -37.307 1.00 67.38 73 GLU A N 1
ATOM 588 C CA . GLU A 1 73 ? 9.175 9.872 -37.424 1.00 67.38 73 GLU A CA 1
ATOM 589 C C . GLU A 1 73 ? 9.668 9.371 -36.062 1.00 67.38 73 GLU A C 1
ATOM 591 O O . GLU A 1 73 ? 9.977 8.186 -35.921 1.00 67.38 73 GLU A O 1
ATOM 596 N N . LYS A 1 74 ? 9.659 10.227 -35.029 1.00 68.44 74 LYS A N 1
ATOM 597 C CA . LYS A 1 74 ? 9.980 9.821 -33.649 1.00 68.44 74 LYS A CA 1
ATOM 598 C C . LYS A 1 74 ? 9.030 8.743 -33.130 1.00 68.44 74 LYS A C 1
ATOM 600 O O . LYS A 1 74 ? 9.469 7.799 -32.477 1.00 68.44 74 LYS A O 1
ATOM 605 N N . GLU A 1 75 ? 7.738 8.858 -33.426 1.00 66.44 75 GLU A N 1
ATOM 606 C CA . GLU A 1 75 ? 6.743 7.857 -33.037 1.00 66.44 75 GLU A CA 1
ATOM 607 C C . GLU A 1 75 ? 6.960 6.525 -33.770 1.00 66.44 75 GLU A C 1
ATOM 609 O O . GLU A 1 75 ? 6.934 5.462 -33.145 1.00 66.44 75 GLU A O 1
ATOM 614 N N . ARG A 1 76 ? 7.272 6.562 -35.070 1.00 65.50 76 ARG A N 1
ATOM 615 C CA . ARG A 1 76 ? 7.581 5.360 -35.855 1.00 65.50 76 ARG A CA 1
ATOM 616 C C . ARG A 1 76 ? 8.849 4.655 -35.364 1.00 65.50 76 ARG A C 1
ATOM 618 O O . ARG A 1 76 ? 8.807 3.441 -35.156 1.00 65.50 76 ARG A O 1
ATOM 625 N N . LEU A 1 77 ? 9.941 5.389 -35.129 1.00 61.34 77 LEU A N 1
ATOM 626 C CA . LEU A 1 77 ? 11.192 4.840 -34.584 1.00 61.34 77 LEU A CA 1
ATOM 627 C C . LEU A 1 77 ? 10.972 4.211 -33.199 1.00 61.34 77 LEU A 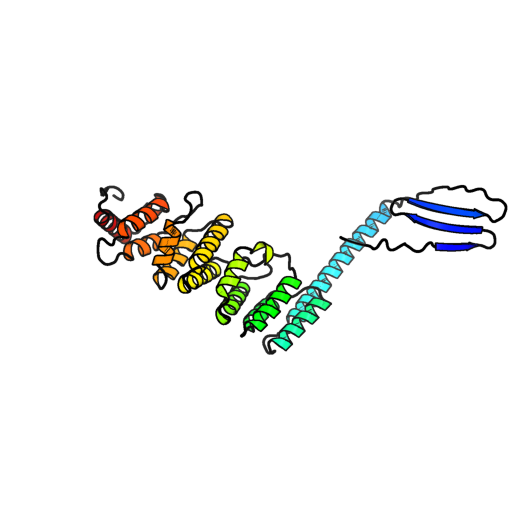C 1
ATOM 629 O O . LEU A 1 77 ? 11.441 3.101 -32.929 1.00 61.34 77 LEU A O 1
ATOM 633 N N . PHE A 1 78 ? 10.171 4.865 -32.353 1.00 61.94 78 PHE A N 1
ATOM 634 C CA . PHE A 1 78 ? 9.779 4.338 -31.049 1.00 61.94 78 PHE A CA 1
ATOM 635 C C . PHE A 1 78 ? 8.975 3.028 -31.157 1.00 61.94 78 PHE A C 1
ATOM 637 O O . PHE A 1 78 ? 9.221 2.089 -30.390 1.00 61.94 78 PHE A O 1
ATOM 644 N N . ILE A 1 79 ? 8.042 2.923 -32.111 1.00 59.84 79 ILE A N 1
ATOM 645 C CA . ILE A 1 79 ? 7.249 1.706 -32.358 1.00 59.84 79 ILE A CA 1
ATOM 646 C C . ILE A 1 79 ? 8.128 0.567 -32.893 1.00 59.84 79 ILE A C 1
ATOM 648 O O . ILE A 1 79 ? 8.026 -0.560 -32.400 1.00 59.84 79 ILE A O 1
ATOM 652 N N . GLU A 1 80 ? 8.989 0.831 -33.881 1.00 56.06 80 GLU A N 1
ATOM 653 C CA . GLU A 1 80 ? 9.844 -0.190 -34.500 1.00 56.06 80 GLU A CA 1
ATOM 654 C C . GLU A 1 80 ? 10.842 -0.788 -33.494 1.00 56.06 80 GLU A C 1
ATOM 656 O O . GLU A 1 80 ? 10.971 -2.011 -33.424 1.00 56.06 80 GLU A O 1
ATOM 661 N N . GLN A 1 81 ? 11.469 0.022 -32.632 1.00 54.75 81 GLN A N 1
ATOM 662 C CA . GLN A 1 81 ? 12.431 -0.482 -31.640 1.00 54.75 81 GLN A CA 1
ATOM 663 C C . GLN A 1 81 ? 11.794 -1.035 -30.358 1.00 54.75 81 GLN A C 1
ATOM 665 O O . GLN A 1 81 ? 12.397 -1.881 -29.687 1.00 54.75 81 GLN A O 1
ATOM 670 N N . SER A 1 82 ? 10.550 -0.652 -30.042 1.00 58.75 82 SER A N 1
ATOM 671 C CA . SER A 1 82 ? 9.763 -1.300 -28.980 1.00 58.75 82 SER A CA 1
ATOM 672 C C . SER A 1 82 ? 9.485 -2.787 -29.260 1.00 58.75 82 SER A C 1
ATOM 674 O O . SER A 1 82 ? 9.049 -3.500 -28.353 1.00 58.75 82 SER A O 1
ATOM 676 N N . LYS A 1 83 ? 9.756 -3.274 -30.484 1.00 58.16 83 LYS A N 1
ATOM 677 C CA . LYS A 1 83 ? 9.649 -4.692 -30.867 1.00 58.16 83 LYS A CA 1
ATOM 678 C C . LYS A 1 83 ? 10.814 -5.556 -30.380 1.00 58.16 83 LYS A C 1
ATOM 680 O O . LYS A 1 83 ? 10.618 -6.756 -30.202 1.00 58.16 83 LYS A O 1
ATOM 685 N N . ILE A 1 84 ? 12.005 -4.988 -30.152 1.00 64.31 84 ILE A N 1
ATOM 686 C CA . ILE A 1 84 ? 13.165 -5.762 -29.682 1.00 64.31 84 ILE A CA 1
ATOM 687 C C . ILE A 1 84 ? 12.933 -6.123 -28.214 1.00 64.31 84 ILE A C 1
ATOM 689 O O . ILE A 1 84 ? 13.131 -5.296 -27.317 1.00 64.31 84 ILE A O 1
ATOM 693 N N . SER A 1 85 ? 12.488 -7.358 -27.985 1.00 76.25 85 SER A N 1
ATOM 694 C CA . SER A 1 85 ? 12.271 -7.889 -26.645 1.00 76.25 85 SER A CA 1
ATOM 695 C C . SER A 1 85 ? 13.605 -8.094 -25.931 1.00 76.25 85 SER A C 1
ATOM 697 O O . SER A 1 85 ? 14.527 -8.705 -26.462 1.00 76.25 85 SER A O 1
ATOM 699 N N . ILE A 1 86 ? 13.685 -7.604 -24.697 1.00 84.38 86 ILE A N 1
ATOM 700 C CA . ILE A 1 86 ? 14.778 -7.916 -23.771 1.00 84.38 86 ILE A CA 1
ATOM 701 C C . ILE A 1 86 ? 14.445 -9.142 -22.909 1.00 84.38 86 ILE A C 1
ATOM 703 O O . ILE A 1 86 ? 15.233 -9.505 -22.044 1.00 84.38 86 ILE A O 1
ATOM 707 N N . ASP A 1 87 ? 13.285 -9.784 -23.101 1.00 85.25 87 ASP A N 1
ATOM 708 C CA . ASP A 1 87 ? 12.775 -10.844 -22.220 1.00 85.25 87 ASP A CA 1
ATOM 709 C C . ASP A 1 87 ? 13.732 -12.050 -22.142 1.00 85.25 87 ASP A C 1
ATOM 711 O O . ASP A 1 87 ? 13.856 -12.646 -21.073 1.00 85.25 87 ASP A O 1
ATOM 715 N N . THR A 1 88 ? 14.483 -12.350 -23.205 1.00 86.69 88 THR A N 1
ATOM 716 C CA . THR A 1 88 ? 15.440 -13.473 -23.273 1.00 86.69 88 THR A CA 1
ATOM 717 C C . THR A 1 88 ? 16.852 -13.143 -22.778 1.00 86.69 88 THR A C 1
ATOM 719 O O . THR A 1 88 ? 17.641 -14.055 -22.552 1.00 86.69 88 THR A O 1
ATOM 722 N N . LEU A 1 89 ? 17.188 -11.865 -22.578 1.00 90.94 89 LEU A N 1
ATOM 723 C CA . LEU A 1 89 ? 18.531 -11.442 -22.166 1.00 90.94 89 LEU A CA 1
ATOM 724 C C . LEU A 1 89 ? 18.768 -11.659 -20.662 1.00 90.94 89 LEU A C 1
ATOM 726 O O . LEU A 1 89 ? 17.826 -11.639 -19.863 1.00 90.94 89 LEU A O 1
ATOM 730 N N . THR A 1 90 ? 20.027 -11.806 -20.244 1.00 93.38 90 THR A N 1
ATOM 731 C CA . THR A 1 90 ? 20.395 -11.694 -18.819 1.00 93.38 90 THR A CA 1
ATOM 732 C C . THR A 1 90 ? 20.137 -10.271 -18.309 1.00 93.38 90 THR A C 1
ATOM 734 O O . THR A 1 90 ? 19.879 -9.361 -19.101 1.00 93.38 90 THR A O 1
ATOM 737 N N . PHE A 1 91 ? 20.172 -10.064 -16.989 1.00 95.31 91 PHE A N 1
ATOM 738 C CA . PHE A 1 91 ? 19.948 -8.737 -16.409 1.00 95.31 91 PHE A CA 1
ATOM 739 C C . PHE A 1 91 ? 20.931 -7.696 -16.967 1.00 95.31 91 PHE A C 1
ATOM 741 O O . PHE A 1 91 ? 20.484 -6.673 -17.485 1.00 95.31 91 PHE A O 1
ATOM 748 N N . ASP A 1 92 ? 22.235 -7.985 -16.950 1.00 95.50 92 ASP A N 1
ATOM 749 C CA . ASP A 1 92 ? 23.272 -7.044 -17.389 1.00 95.50 92 ASP A CA 1
ATOM 750 C C . ASP A 1 92 ? 23.144 -6.686 -18.874 1.00 95.50 92 ASP A C 1
ATOM 752 O O . ASP A 1 92 ? 23.154 -5.508 -19.237 1.00 95.50 92 ASP A O 1
ATOM 756 N N . HIS A 1 93 ? 22.933 -7.683 -19.743 1.00 94.06 93 HIS A N 1
ATOM 757 C CA . HIS A 1 93 ? 22.730 -7.444 -21.174 1.00 94.06 93 HIS A CA 1
ATOM 758 C C . HIS A 1 93 ? 21.443 -6.660 -21.452 1.00 94.06 93 HIS A C 1
ATOM 760 O O . HIS A 1 93 ? 21.427 -5.783 -22.316 1.00 94.06 93 HIS A O 1
ATOM 766 N N . ALA A 1 94 ? 20.366 -6.936 -20.712 1.00 94.75 94 ALA A N 1
ATOM 767 C CA . ALA A 1 94 ? 19.124 -6.181 -20.826 1.00 94.75 94 ALA A CA 1
ATOM 768 C C . ALA A 1 94 ? 19.305 -4.723 -20.367 1.00 94.75 94 ALA A C 1
ATOM 770 O O . ALA A 1 94 ? 18.852 -3.808 -21.056 1.00 94.75 94 ALA A O 1
ATOM 771 N N . LEU A 1 95 ? 19.999 -4.497 -19.245 1.00 95.62 95 LEU A N 1
ATOM 772 C CA . LEU A 1 95 ? 20.282 -3.162 -18.715 1.00 95.62 95 LEU A CA 1
ATOM 773 C C . LEU A 1 95 ? 21.171 -2.352 -19.665 1.00 95.62 95 LEU A C 1
ATOM 775 O O . LEU A 1 95 ? 20.920 -1.168 -19.883 1.00 95.62 95 LEU A O 1
ATOM 779 N N . GLN A 1 96 ? 22.186 -2.977 -20.257 1.00 94.50 96 GLN A N 1
ATOM 780 C CA . GLN A 1 96 ? 23.023 -2.318 -21.254 1.00 94.50 96 GLN A CA 1
ATOM 781 C C . GLN A 1 96 ? 22.209 -1.957 -22.506 1.00 94.50 96 GLN A C 1
ATOM 783 O O . GLN A 1 96 ? 22.252 -0.817 -22.965 1.00 94.50 96 GLN A O 1
ATOM 788 N N . ASN A 1 97 ? 21.368 -2.878 -22.994 1.00 91.31 97 ASN A N 1
ATOM 789 C CA . ASN A 1 97 ? 20.522 -2.641 -24.165 1.00 91.31 97 ASN A CA 1
ATOM 790 C C . ASN A 1 97 ? 19.554 -1.460 -23.977 1.00 91.31 97 ASN A C 1
ATOM 792 O O . ASN A 1 97 ? 19.391 -0.644 -24.883 1.00 91.31 97 ASN A O 1
ATOM 796 N N . ILE A 1 98 ? 18.899 -1.349 -22.815 1.00 92.69 98 ILE A N 1
ATOM 797 C CA . ILE A 1 98 ? 17.993 -0.218 -22.554 1.00 92.69 98 ILE A CA 1
ATOM 798 C C . ILE A 1 98 ? 18.752 1.098 -22.340 1.00 92.69 98 ILE A C 1
ATOM 800 O O . ILE A 1 98 ? 18.217 2.144 -22.698 1.00 92.69 98 ILE A O 1
ATOM 804 N N . LYS A 1 99 ? 19.971 1.070 -21.776 1.00 93.75 99 LYS A N 1
ATOM 805 C CA . LYS A 1 99 ? 20.803 2.270 -21.606 1.00 93.75 99 LYS A CA 1
ATOM 806 C C . LYS A 1 99 ? 21.175 2.851 -22.962 1.00 93.75 99 LYS A C 1
ATOM 808 O O . LYS A 1 99 ? 20.882 4.012 -23.208 1.00 93.75 99 LYS A O 1
ATOM 813 N N . GLU A 1 100 ? 21.690 2.022 -23.866 1.00 91.38 100 GLU A N 1
ATOM 814 C CA . GLU A 1 100 ? 22.035 2.437 -25.231 1.00 91.38 100 GLU A CA 1
ATOM 815 C C . GLU A 1 100 ? 20.820 2.971 -26.000 1.00 91.38 100 GLU A C 1
ATOM 817 O O . GLU A 1 100 ? 20.918 3.968 -26.713 1.00 91.38 100 GLU A O 1
ATOM 822 N N . LYS A 1 101 ? 19.649 2.338 -25.839 1.00 87.44 101 LYS A N 1
ATOM 823 C CA . LYS A 1 101 ? 18.393 2.835 -26.424 1.00 87.44 101 LYS A CA 1
ATOM 824 C C . LYS A 1 101 ? 18.011 4.206 -25.868 1.00 87.44 101 LYS A C 1
ATOM 826 O O . LYS A 1 101 ? 17.634 5.091 -26.629 1.00 87.44 101 LYS A O 1
ATOM 831 N N . PHE A 1 102 ? 18.124 4.393 -24.555 1.00 91.12 102 PHE A N 1
ATOM 832 C CA . PHE A 1 102 ? 17.821 5.674 -23.926 1.00 91.12 102 PHE A CA 1
ATOM 833 C C . PHE A 1 102 ? 18.822 6.772 -24.302 1.00 91.12 102 PHE A C 1
ATOM 835 O O . PHE A 1 102 ? 18.425 7.918 -24.472 1.00 91.12 102 PHE A O 1
ATOM 842 N N . GLU A 1 103 ? 20.103 6.446 -24.459 1.00 90.06 103 GLU A N 1
ATOM 843 C CA . GLU A 1 103 ? 21.123 7.401 -24.907 1.00 90.06 103 GLU A CA 1
ATOM 844 C C . GLU A 1 103 ? 20.875 7.883 -26.339 1.00 90.06 103 GLU A C 1
ATOM 846 O O . GLU A 1 103 ? 21.081 9.060 -26.621 1.00 90.06 103 GLU A O 1
ATOM 851 N N . LYS A 1 104 ? 20.398 6.998 -27.224 1.00 87.50 104 LYS A N 1
ATOM 852 C CA . LYS A 1 104 ? 20.101 7.328 -28.627 1.00 87.50 104 LYS A CA 1
ATOM 853 C C . LYS A 1 104 ? 18.802 8.114 -28.794 1.00 87.50 104 LYS A C 1
ATOM 855 O O . LYS A 1 104 ? 18.779 9.109 -29.508 1.00 87.50 104 LYS A O 1
ATOM 860 N N . GLU A 1 105 ? 17.731 7.673 -28.139 1.00 83.12 105 GLU A N 1
ATOM 861 C CA . GLU A 1 105 ? 16.374 8.176 -28.404 1.00 83.12 105 GLU A CA 1
ATOM 862 C C . GLU A 1 105 ? 15.850 9.123 -27.316 1.00 83.12 105 GLU A C 1
ATOM 864 O O . GLU A 1 105 ? 14.803 9.750 -27.478 1.00 83.12 105 GLU A O 1
ATOM 869 N N . HIS A 1 106 ? 16.528 9.192 -26.164 1.00 85.31 106 HIS A N 1
ATOM 870 C CA . HIS A 1 106 ? 16.071 9.898 -24.958 1.00 85.31 106 HIS A CA 1
ATOM 871 C C . HIS A 1 106 ? 14.663 9.495 -24.490 1.00 85.31 106 HIS A C 1
ATOM 873 O O . HIS A 1 106 ? 13.997 10.222 -23.750 1.00 85.31 106 HIS A O 1
ATOM 879 N N . ALA A 1 107 ? 14.212 8.306 -24.892 1.00 84.56 107 ALA A N 1
ATOM 880 C CA . ALA A 1 107 ? 12.919 7.742 -24.553 1.00 84.56 107 ALA A CA 1
ATOM 881 C C . ALA A 1 107 ? 13.018 6.218 -24.434 1.00 84.56 107 ALA A C 1
ATOM 883 O O . ALA A 1 107 ? 13.749 5.556 -25.166 1.00 84.56 107 ALA A O 1
ATOM 884 N N . LEU A 1 108 ? 12.247 5.647 -23.511 1.00 87.44 108 LEU A N 1
ATOM 885 C CA . LEU A 1 108 ? 12.102 4.202 -23.357 1.00 87.44 108 LEU A CA 1
ATOM 886 C C . LEU A 1 108 ? 10.638 3.850 -23.182 1.00 87.44 108 LEU A C 1
ATOM 888 O O . LEU A 1 108 ? 9.901 4.555 -22.493 1.00 87.44 108 LEU A O 1
ATOM 892 N N . SER A 1 109 ? 10.210 2.726 -23.748 1.00 88.38 109 SER A N 1
ATOM 893 C CA . SER A 1 109 ? 8.860 2.231 -23.504 1.00 88.38 109 SER A CA 1
ATOM 894 C C . SER A 1 109 ? 8.724 1.718 -22.070 1.00 88.38 109 SER A C 1
ATOM 896 O O . SER A 1 109 ? 9.614 1.057 -21.527 1.00 88.38 109 SER A O 1
ATOM 898 N N . SER A 1 110 ? 7.576 1.979 -21.443 1.00 89.81 110 SER A N 1
ATOM 899 C CA . SER A 1 110 ? 7.334 1.532 -20.067 1.00 89.81 110 SER A CA 1
ATOM 900 C C . SER A 1 110 ? 7.291 0.012 -19.928 1.00 89.81 110 SER A C 1
ATOM 902 O O . SER A 1 110 ? 7.546 -0.512 -18.845 1.00 89.81 110 SER A O 1
ATOM 904 N N . ARG A 1 111 ? 7.038 -0.706 -21.032 1.00 90.56 111 ARG A N 1
ATOM 905 C CA . ARG A 1 111 ? 7.163 -2.165 -21.108 1.00 90.56 111 ARG A CA 1
ATOM 906 C C . ARG A 1 111 ? 8.597 -2.619 -20.837 1.00 90.56 111 ARG A C 1
ATOM 908 O O . ARG A 1 111 ? 8.772 -3.542 -20.050 1.00 90.56 111 ARG A O 1
ATOM 915 N N . LEU A 1 112 ? 9.604 -1.984 -21.448 1.00 91.19 112 LEU A N 1
ATOM 916 C CA . LEU A 1 112 ? 11.012 -2.350 -21.236 1.00 91.19 112 LEU A CA 1
ATOM 917 C C . LEU A 1 112 ? 11.414 -2.138 -19.773 1.00 91.19 112 LEU A C 1
ATOM 919 O O . LEU A 1 112 ? 11.987 -3.036 -19.164 1.00 91.19 112 LEU A O 1
ATOM 923 N N . ILE A 1 113 ? 11.019 -1.009 -19.177 1.00 92.19 113 ILE A N 1
ATOM 924 C CA . ILE A 1 113 ? 11.237 -0.748 -17.746 1.00 92.19 113 ILE A CA 1
ATOM 925 C C . ILE A 1 113 ? 10.533 -1.800 -16.879 1.00 92.19 113 ILE A C 1
ATOM 927 O O . ILE A 1 113 ? 11.152 -2.387 -15.994 1.00 92.19 113 ILE A O 1
ATOM 931 N N . GLY A 1 114 ? 9.263 -2.105 -17.157 1.00 92.62 114 GLY A N 1
ATOM 932 C CA . GLY A 1 114 ? 8.526 -3.153 -16.450 1.00 92.62 114 GLY A CA 1
ATOM 933 C C . GLY A 1 114 ? 9.203 -4.526 -16.544 1.00 92.62 114 GLY A C 1
ATOM 934 O O . GLY A 1 114 ? 9.307 -5.227 -15.537 1.00 92.62 114 GLY A O 1
ATOM 935 N N . THR A 1 115 ? 9.706 -4.904 -17.724 1.00 92.69 115 THR A N 1
ATOM 936 C CA . THR A 1 115 ? 10.472 -6.143 -17.923 1.00 92.69 115 THR A CA 1
ATOM 937 C C . THR A 1 115 ? 11.784 -6.134 -17.139 1.00 92.69 115 THR A C 1
ATOM 939 O O . THR A 1 115 ? 12.135 -7.161 -16.561 1.00 92.69 115 THR A O 1
ATOM 942 N N . MET A 1 116 ? 12.485 -5.004 -17.033 1.00 95.06 116 MET A N 1
ATOM 943 C CA . MET A 1 116 ? 13.696 -4.930 -16.208 1.00 95.06 116 MET A CA 1
ATOM 944 C C . MET A 1 116 ? 13.424 -5.255 -14.745 1.00 95.06 116 MET A C 1
ATOM 946 O O . MET A 1 116 ? 14.129 -6.073 -14.162 1.00 95.06 116 MET A O 1
ATOM 950 N N . PHE A 1 117 ? 12.353 -4.709 -14.169 1.00 95.62 117 PHE A N 1
ATOM 951 C CA . PHE A 1 117 ? 11.967 -5.051 -12.799 1.00 95.62 117 PHE A CA 1
ATOM 952 C C . PHE A 1 117 ? 11.535 -6.519 -12.644 1.00 95.62 117 PHE A C 1
ATOM 954 O O . PHE A 1 117 ? 11.728 -7.103 -11.578 1.00 95.62 117 PHE A O 1
ATOM 961 N N . LYS A 1 118 ? 11.020 -7.178 -13.693 1.00 94.69 118 LYS A N 1
ATOM 962 C CA . LYS A 1 118 ? 10.814 -8.641 -13.652 1.00 94.69 118 LYS A CA 1
ATOM 963 C C . LYS A 1 118 ? 12.125 -9.416 -13.550 1.00 94.69 118 LYS A C 1
ATOM 965 O O . LYS A 1 118 ? 12.137 -10.470 -12.924 1.00 94.69 118 LYS A O 1
ATOM 970 N N . LYS A 1 119 ? 13.193 -8.922 -14.180 1.00 95.12 119 LYS A N 1
ATOM 971 C CA . LYS A 1 119 ? 14.494 -9.602 -14.236 1.00 95.12 119 LYS A CA 1
ATOM 972 C C . LYS A 1 119 ? 15.310 -9.486 -12.957 1.00 95.12 119 LYS A C 1
ATOM 974 O O . LYS A 1 119 ? 16.158 -10.340 -12.748 1.00 95.12 119 LYS A O 1
ATOM 979 N N . VAL A 1 120 ? 15.044 -8.483 -12.122 1.00 96.88 120 VAL A N 1
ATOM 980 C CA . VAL A 1 120 ? 15.724 -8.292 -10.832 1.00 96.88 120 VAL A CA 1
ATOM 981 C C . VAL A 1 120 ? 15.560 -9.526 -9.938 1.00 96.88 120 VAL A C 1
ATOM 983 O O . VAL A 1 120 ? 14.435 -9.923 -9.611 1.00 96.88 120 VAL A O 1
ATOM 986 N N . LYS A 1 121 ? 16.685 -10.093 -9.512 1.00 95.62 121 LYS A N 1
ATOM 987 C CA . LYS A 1 121 ? 16.822 -11.207 -8.569 1.00 95.62 121 LYS A CA 1
ATOM 988 C C . LYS A 1 121 ? 17.596 -10.805 -7.315 1.00 95.62 121 LYS A C 1
ATOM 990 O O . LYS A 1 121 ? 17.288 -11.325 -6.249 1.00 95.62 121 LYS A O 1
ATOM 995 N N . THR A 1 122 ? 18.569 -9.901 -7.427 1.00 97.44 122 THR A N 1
ATOM 996 C CA . THR A 1 122 ? 19.415 -9.476 -6.298 1.00 97.44 122 THR A CA 1
ATOM 997 C C . THR A 1 122 ? 19.178 -8.019 -5.901 1.00 97.44 122 THR A C 1
ATOM 999 O O . THR A 1 122 ? 18.628 -7.219 -6.662 1.00 97.44 122 THR A O 1
ATOM 1002 N N . LEU A 1 123 ? 19.607 -7.661 -4.687 1.00 97.31 123 LEU A N 1
ATOM 1003 C CA . LEU A 1 123 ? 19.562 -6.281 -4.198 1.00 97.31 123 LEU A CA 1
ATOM 1004 C C . LEU A 1 123 ? 20.414 -5.333 -5.058 1.00 97.31 123 LEU A C 1
ATOM 1006 O O . LEU A 1 123 ? 20.008 -4.204 -5.324 1.00 97.31 123 LEU A O 1
ATOM 1010 N N . GLU A 1 124 ? 21.567 -5.799 -5.531 1.00 97.69 124 GLU A N 1
ATOM 1011 C CA . GLU A 1 124 ? 22.459 -5.002 -6.374 1.00 97.69 124 GLU A CA 1
ATOM 1012 C C . GLU A 1 124 ? 21.810 -4.679 -7.728 1.00 97.69 124 GLU A C 1
ATOM 1014 O O . GLU A 1 124 ? 21.766 -3.521 -8.143 1.00 97.69 124 GLU A O 1
ATOM 1019 N N . GLU A 1 125 ? 21.191 -5.672 -8.372 1.00 98.00 125 GLU A N 1
ATOM 1020 C CA . GLU A 1 125 ? 20.429 -5.470 -9.611 1.00 98.00 125 GLU A CA 1
ATOM 1021 C C . GLU A 1 125 ? 19.281 -4.467 -9.413 1.00 98.00 125 GLU A C 1
ATOM 1023 O O . GLU A 1 125 ? 19.060 -3.592 -10.258 1.00 98.00 125 GLU A O 1
ATOM 1028 N N . LEU A 1 126 ? 18.575 -4.540 -8.275 1.00 97.81 126 LEU A N 1
ATOM 1029 C CA . LEU A 1 126 ? 17.532 -3.575 -7.924 1.00 97.81 126 LEU A CA 1
ATOM 1030 C C . LEU A 1 126 ? 18.096 -2.148 -7.851 1.00 97.81 126 LEU A C 1
ATOM 1032 O O . LEU A 1 126 ? 17.527 -1.225 -8.434 1.00 97.81 126 LEU A O 1
ATOM 1036 N N . HIS A 1 127 ? 19.230 -1.950 -7.179 1.00 97.00 127 HIS A N 1
ATOM 1037 C CA . HIS A 1 127 ? 19.865 -0.636 -7.096 1.00 97.00 127 HIS A CA 1
ATOM 1038 C C . HIS A 1 127 ? 20.308 -0.109 -8.463 1.00 97.00 127 HIS A C 1
ATOM 1040 O O . HIS A 1 127 ? 20.129 1.079 -8.747 1.00 97.00 127 HIS A O 1
ATOM 1046 N N . GLN A 1 128 ? 20.849 -0.966 -9.329 1.00 97.25 128 GLN A N 1
ATOM 1047 C CA . GLN A 1 128 ? 21.269 -0.568 -10.672 1.00 97.25 128 GLN A CA 1
ATOM 1048 C C . GLN A 1 128 ? 20.091 -0.089 -11.527 1.00 97.25 128 GLN A C 1
ATOM 1050 O O . GLN A 1 128 ? 20.179 0.981 -12.142 1.00 97.25 128 GLN A O 1
ATOM 1055 N N . ILE A 1 129 ? 18.968 -0.819 -11.529 1.00 95.56 129 ILE A N 1
ATOM 1056 C CA . ILE A 1 129 ? 17.787 -0.391 -12.291 1.00 95.56 129 ILE A CA 1
ATOM 1057 C C . ILE A 1 129 ? 17.142 0.861 -11.690 1.00 95.56 129 ILE A C 1
ATOM 1059 O O . ILE A 1 129 ? 16.707 1.728 -12.442 1.00 95.56 129 ILE A O 1
ATOM 1063 N N . LEU A 1 130 ? 17.129 1.021 -10.361 1.00 94.25 130 LEU A N 1
ATOM 1064 C CA . LEU A 1 130 ? 16.602 2.229 -9.715 1.00 94.25 130 LEU A CA 1
ATOM 1065 C C . LEU A 1 130 ? 17.433 3.472 -10.045 1.00 94.25 130 LEU A C 1
ATOM 1067 O O . LEU A 1 130 ? 16.866 4.526 -10.342 1.00 94.25 130 LEU A O 1
ATOM 1071 N N . LYS A 1 131 ? 18.768 3.355 -10.046 1.00 93.31 131 LYS A N 1
ATOM 1072 C CA . LYS A 1 131 ? 19.668 4.437 -10.477 1.00 93.31 131 LYS A CA 1
ATOM 1073 C C . LYS A 1 131 ? 19.367 4.853 -11.916 1.00 93.31 131 LYS A C 1
ATOM 1075 O O . LYS A 1 131 ? 19.243 6.045 -12.192 1.00 93.31 131 LYS A O 1
ATOM 1080 N N . PHE A 1 132 ? 19.191 3.882 -12.813 1.00 94.31 132 PHE A N 1
ATOM 1081 C CA . PHE A 1 132 ? 18.846 4.154 -14.206 1.00 94.31 132 PHE A CA 1
ATOM 1082 C C . PHE A 1 132 ? 17.444 4.764 -14.364 1.00 94.31 132 PHE A C 1
ATOM 1084 O O . PHE A 1 132 ? 17.273 5.761 -15.061 1.00 94.31 132 PHE A O 1
ATOM 1091 N N . PHE A 1 133 ? 16.444 4.230 -13.663 1.00 92.19 133 PHE A N 1
ATOM 1092 C CA . PHE A 1 133 ? 15.079 4.752 -13.688 1.00 92.19 133 PHE A CA 1
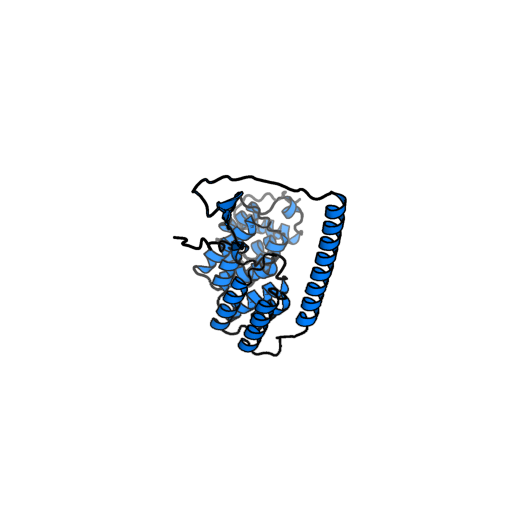ATOM 1093 C C . PHE A 1 133 ? 15.015 6.209 -13.205 1.00 92.19 133 PHE A C 1
ATOM 1095 O O . PHE A 1 133 ? 14.387 7.050 -13.844 1.00 92.19 133 PHE A O 1
ATOM 1102 N N . LYS A 1 134 ? 15.746 6.540 -12.133 1.00 89.12 134 LYS A N 1
ATOM 1103 C CA . LYS A 1 134 ? 15.879 7.918 -11.640 1.00 89.12 134 LYS A CA 1
ATOM 1104 C C . LYS A 1 134 ? 16.605 8.830 -12.633 1.00 89.12 134 LYS A C 1
ATOM 1106 O O . LYS A 1 134 ? 16.268 10.007 -12.719 1.00 89.12 134 LYS A O 1
ATOM 1111 N N . TYR A 1 135 ? 17.596 8.314 -13.362 1.00 90.44 135 TYR A N 1
ATOM 1112 C CA . TYR A 1 135 ? 18.308 9.064 -14.401 1.00 90.44 135 TYR A CA 1
ATOM 1113 C C . TYR A 1 135 ? 17.393 9.433 -15.578 1.00 90.44 135 TYR A C 1
ATOM 1115 O O . TYR A 1 135 ? 17.458 10.560 -16.062 1.00 90.44 135 TYR A O 1
ATOM 1123 N N . MET A 1 136 ? 16.490 8.530 -15.972 1.00 88.38 136 MET A N 1
ATOM 1124 C CA . MET A 1 136 ? 15.553 8.739 -17.080 1.00 88.38 136 MET A CA 1
ATOM 1125 C C . MET A 1 136 ? 14.574 9.909 -16.859 1.00 88.38 136 MET A C 1
ATOM 1127 O O . MET A 1 136 ? 14.161 10.528 -17.835 1.00 88.38 136 MET A O 1
ATOM 1131 N N . LYS A 1 137 ? 14.204 10.220 -15.603 1.00 82.62 137 LYS A N 1
ATOM 1132 C CA . LYS A 1 137 ? 13.322 11.346 -15.212 1.00 82.62 137 LYS A CA 1
ATOM 1133 C C . LYS A 1 137 ? 12.089 11.522 -16.115 1.00 82.62 137 LYS A C 1
ATOM 1135 O O . LYS A 1 137 ? 11.888 12.592 -16.688 1.00 82.62 137 LYS A O 1
ATOM 1140 N N . ASN A 1 138 ? 11.256 10.491 -16.258 1.00 81.25 138 ASN A N 1
ATOM 1141 C CA . ASN A 1 138 ? 10.086 10.587 -17.130 1.00 81.25 138 ASN A CA 1
ATOM 1142 C C . ASN A 1 138 ? 8.965 11.420 -16.475 1.00 81.25 138 ASN A C 1
ATOM 1144 O O . ASN A 1 138 ? 8.353 10.952 -15.521 1.00 81.25 138 ASN A O 1
ATOM 1148 N N . PRO A 1 139 ? 8.630 12.621 -16.982 1.00 74.25 139 PRO A N 1
ATOM 1149 C CA . PRO A 1 139 ? 7.677 13.509 -16.318 1.00 74.25 139 PRO A CA 1
ATOM 1150 C C . PRO A 1 139 ? 6.224 13.012 -16.364 1.00 74.25 139 PRO A C 1
ATOM 1152 O O . PRO A 1 139 ? 5.372 13.603 -15.706 1.00 74.25 139 PRO A O 1
ATOM 1155 N N . ASN A 1 140 ? 5.914 11.970 -17.143 1.00 82.56 140 ASN A N 1
ATOM 1156 C CA . ASN A 1 140 ? 4.547 11.500 -17.320 1.00 82.56 140 ASN A CA 1
ATOM 1157 C C . ASN A 1 140 ? 4.100 10.591 -16.149 1.00 82.56 140 ASN A C 1
ATOM 1159 O O . ASN A 1 140 ? 4.623 9.478 -16.023 1.00 82.56 140 ASN A O 1
ATOM 1163 N N . PRO A 1 141 ? 3.095 10.987 -15.341 1.00 79.75 141 PRO A N 1
ATOM 1164 C CA . PRO A 1 141 ? 2.578 10.157 -14.249 1.00 79.75 141 PRO A CA 1
ATOM 1165 C C . PRO A 1 141 ? 1.932 8.845 -14.726 1.00 79.75 141 PRO A C 1
ATOM 1167 O O . PRO A 1 141 ? 1.939 7.858 -13.990 1.00 79.75 141 PRO A O 1
ATOM 1170 N N . ASP A 1 142 ? 1.445 8.794 -15.968 1.00 82.94 142 ASP A N 1
ATOM 1171 C CA . ASP A 1 142 ? 0.844 7.603 -16.580 1.00 82.94 142 ASP A CA 1
ATOM 1172 C C . ASP A 1 142 ? 1.865 6.716 -17.304 1.00 82.94 142 ASP A C 1
ATOM 1174 O O . ASP A 1 142 ? 1.503 5.726 -17.949 1.00 82.94 142 ASP A O 1
ATOM 1178 N N . TYR A 1 143 ? 3.158 7.044 -17.212 1.00 88.69 143 TYR A N 1
ATOM 1179 C CA . TYR A 1 143 ? 4.205 6.270 -17.868 1.00 88.69 143 TYR A CA 1
ATOM 1180 C C . TYR A 1 143 ? 4.159 4.793 -17.450 1.00 88.69 143 TYR A C 1
ATOM 1182 O O . TYR A 1 143 ? 4.160 3.890 -18.296 1.00 88.69 143 TYR A O 1
ATOM 1190 N N . LEU A 1 144 ? 4.067 4.526 -16.144 1.00 89.62 144 LEU A N 1
ATOM 1191 C CA . LEU A 1 144 ? 3.967 3.174 -15.605 1.00 89.62 144 LEU A CA 1
ATOM 1192 C C . LEU A 1 144 ? 2.505 2.746 -15.448 1.00 89.62 144 LEU A C 1
ATOM 1194 O O . LEU A 1 144 ? 1.784 3.199 -14.564 1.00 89.62 144 LEU A O 1
ATOM 1198 N N . ARG A 1 145 ? 2.091 1.765 -16.256 1.00 88.06 145 ARG A N 1
ATOM 1199 C CA . ARG A 1 145 ? 0.808 1.072 -16.077 1.00 88.06 145 ARG A CA 1
ATOM 1200 C C . ARG A 1 145 ? 0.791 0.281 -14.769 1.00 88.06 145 ARG A C 1
ATOM 1202 O O . ARG A 1 145 ? 1.827 -0.160 -14.274 1.00 88.06 145 ARG A O 1
ATOM 1209 N N . SER A 1 146 ? -0.405 -0.022 -14.270 1.00 86.56 146 SER A N 1
ATOM 1210 C CA . SER A 1 146 ? -0.596 -0.772 -13.018 1.00 86.56 146 SER A CA 1
ATOM 1211 C C . SER A 1 146 ? 0.091 -2.143 -13.005 1.00 86.56 146 SER A C 1
ATOM 1213 O O . SER A 1 146 ? 0.609 -2.557 -11.972 1.00 86.56 146 SER A O 1
ATOM 1215 N N . SER A 1 147 ? 0.153 -2.831 -14.150 1.00 89.19 147 SER A N 1
ATOM 1216 C CA . SER A 1 147 ? 0.893 -4.093 -14.289 1.00 89.19 147 SER A CA 1
ATOM 1217 C C . SER A 1 147 ? 2.405 -3.913 -14.121 1.00 89.19 147 SER A C 1
ATOM 1219 O O . SER A 1 147 ? 3.056 -4.771 -13.534 1.00 89.19 147 SER A O 1
ATOM 1221 N N . HIS A 1 148 ? 2.968 -2.793 -14.582 1.00 91.75 148 HIS A N 1
ATOM 1222 C CA . HIS A 1 148 ? 4.391 -2.487 -14.426 1.00 91.75 148 HIS A CA 1
ATOM 1223 C C . HIS A 1 148 ? 4.726 -2.152 -12.974 1.00 91.75 148 HIS A C 1
ATOM 1225 O O . HIS A 1 148 ? 5.709 -2.662 -12.447 1.00 91.75 148 HIS A O 1
ATOM 1231 N N . ILE A 1 149 ? 3.870 -1.379 -12.298 1.00 92.69 149 ILE A N 1
ATOM 1232 C CA . ILE A 1 149 ? 4.025 -1.087 -10.865 1.00 92.69 149 ILE A CA 1
ATOM 1233 C C . ILE A 1 149 ? 3.988 -2.380 -10.043 1.00 92.69 149 ILE A C 1
ATOM 1235 O O . ILE A 1 149 ? 4.748 -2.535 -9.091 1.00 92.69 149 ILE A O 1
ATOM 1239 N N . LEU A 1 150 ? 3.163 -3.351 -10.441 1.00 94.25 150 LEU A N 1
ATOM 1240 C CA . LEU A 1 150 ? 3.150 -4.663 -9.804 1.00 94.25 150 LEU A CA 1
ATOM 1241 C C . LEU A 1 150 ? 4.479 -5.421 -9.999 1.00 94.25 150 LEU A C 1
ATOM 1243 O O . LEU A 1 150 ? 4.945 -6.074 -9.068 1.00 94.25 150 LEU A O 1
ATOM 1247 N N . TYR A 1 151 ? 5.126 -5.316 -11.166 1.00 94.50 151 TYR A N 1
ATOM 1248 C CA . TYR A 1 151 ? 6.463 -5.891 -11.377 1.00 94.50 151 TYR A CA 1
ATOM 1249 C C . TYR A 1 151 ? 7.528 -5.217 -10.513 1.00 94.50 151 TYR A C 1
ATOM 1251 O O . TYR A 1 151 ? 8.385 -5.917 -9.977 1.00 94.50 151 TYR A O 1
ATOM 1259 N N . ILE A 1 152 ? 7.432 -3.897 -10.326 1.00 95.50 152 ILE A N 1
ATOM 1260 C CA . ILE A 1 152 ? 8.287 -3.150 -9.396 1.00 95.50 152 ILE A CA 1
ATOM 1261 C C . ILE A 1 152 ? 8.080 -3.685 -7.979 1.00 95.50 152 ILE A C 1
ATOM 1263 O O . ILE A 1 152 ? 9.033 -4.165 -7.377 1.00 95.50 152 ILE A O 1
ATOM 1267 N N . TYR A 1 153 ? 6.838 -3.718 -7.487 1.00 96.81 153 TYR A N 1
ATOM 1268 C CA . TYR A 1 153 ? 6.507 -4.284 -6.176 1.00 96.81 153 TYR A CA 1
ATOM 1269 C C . TYR A 1 153 ? 7.122 -5.677 -5.971 1.00 96.81 153 TYR A 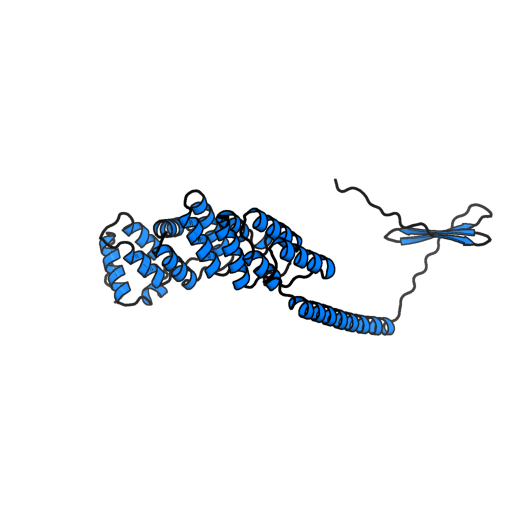C 1
ATOM 1271 O O . TYR A 1 153 ? 7.762 -5.929 -4.954 1.00 96.81 153 TYR A O 1
ATOM 1279 N N . TYR A 1 154 ? 6.981 -6.580 -6.947 1.00 97.19 154 TYR A N 1
ATOM 1280 C CA . TYR A 1 154 ? 7.544 -7.924 -6.830 1.00 97.19 154 TYR A CA 1
ATOM 1281 C C . TYR A 1 154 ? 9.076 -7.949 -6.855 1.00 97.19 154 TYR A C 1
ATOM 1283 O O . TYR A 1 154 ? 9.653 -8.845 -6.247 1.00 97.19 154 TYR A O 1
ATOM 1291 N N . ALA A 1 155 ? 9.739 -7.004 -7.524 1.00 97.56 155 ALA A N 1
ATOM 1292 C CA . ALA A 1 155 ? 11.192 -6.865 -7.447 1.00 97.56 155 ALA A CA 1
ATOM 1293 C C . ALA A 1 155 ? 11.637 -6.540 -6.017 1.00 97.56 155 ALA A C 1
ATOM 1295 O O . ALA A 1 155 ? 12.483 -7.242 -5.476 1.00 97.56 155 ALA A O 1
ATOM 1296 N N . PHE A 1 156 ? 10.996 -5.553 -5.385 1.00 98.06 156 PHE A N 1
ATOM 1297 C CA . PHE A 1 156 ? 11.257 -5.189 -3.989 1.00 98.06 156 PHE A CA 1
ATOM 1298 C C . PHE A 1 156 ? 10.882 -6.303 -3.008 1.00 98.06 156 PHE A C 1
ATOM 1300 O O . PHE A 1 156 ? 11.566 -6.492 -2.007 1.00 98.06 156 PHE A O 1
ATOM 1307 N N . LEU A 1 157 ? 9.828 -7.073 -3.293 1.00 97.50 157 LEU A N 1
ATOM 1308 C CA . LEU A 1 157 ? 9.465 -8.231 -2.478 1.00 97.50 157 LEU A CA 1
ATOM 1309 C C . LEU A 1 157 ? 10.552 -9.313 -2.519 1.00 97.50 157 LEU A C 1
ATOM 1311 O O . LEU A 1 157 ? 10.929 -9.828 -1.474 1.00 97.50 157 LEU A O 1
ATOM 1315 N N . ARG A 1 158 ? 11.070 -9.646 -3.711 1.00 96.62 158 ARG A N 1
ATOM 1316 C CA . ARG A 1 158 ? 12.112 -10.677 -3.883 1.00 96.62 158 ARG A CA 1
ATOM 1317 C C . ARG A 1 158 ? 13.433 -10.309 -3.211 1.00 96.62 158 ARG A C 1
ATOM 1319 O O . ARG A 1 158 ? 14.164 -11.201 -2.803 1.00 96.62 158 ARG A O 1
ATOM 1326 N N . THR A 1 159 ? 13.736 -9.019 -3.108 1.00 97.19 159 THR A N 1
ATOM 1327 C CA . THR A 1 159 ? 14.971 -8.512 -2.494 1.00 97.19 159 THR A CA 1
ATOM 1328 C C . THR A 1 159 ? 14.791 -8.087 -1.034 1.00 97.19 159 THR A C 1
ATOM 1330 O O . THR A 1 159 ? 15.707 -7.504 -0.455 1.00 97.19 159 THR A O 1
ATOM 1333 N N . SER A 1 160 ? 13.624 -8.358 -0.433 1.00 96.75 160 SER A N 1
ATOM 1334 C CA . SER A 1 160 ? 13.278 -7.971 0.944 1.00 96.75 160 SER A CA 1
ATOM 1335 C C . SER A 1 160 ? 13.369 -6.461 1.214 1.00 96.75 160 SER A C 1
ATOM 1337 O O . SER A 1 160 ? 13.651 -6.034 2.326 1.00 96.75 160 SER A O 1
ATOM 1339 N N . GLN A 1 161 ? 13.103 -5.637 0.198 1.00 97.50 161 GLN A N 1
ATOM 1340 C CA . GLN A 1 161 ? 13.175 -4.171 0.250 1.00 97.50 161 GLN A CA 1
ATOM 1341 C C . GLN A 1 161 ? 11.791 -3.498 0.266 1.00 97.50 161 GLN A C 1
ATOM 1343 O O . GLN A 1 161 ? 11.633 -2.364 -0.181 1.00 97.50 161 GLN A O 1
ATOM 1348 N N . ILE A 1 162 ? 10.752 -4.171 0.767 1.00 98.00 162 ILE A N 1
ATOM 1349 C CA . ILE A 1 162 ? 9.409 -3.571 0.878 1.00 98.00 162 ILE A CA 1
ATOM 1350 C C . ILE A 1 162 ? 9.401 -2.222 1.627 1.00 98.00 162 ILE A C 1
ATOM 1352 O O . ILE A 1 162 ? 8.704 -1.325 1.148 1.00 98.00 162 ILE A O 1
ATOM 1356 N N . PRO A 1 163 ? 10.175 -2.018 2.714 1.00 98.00 163 PRO A N 1
ATOM 1357 C CA . PRO A 1 163 ? 10.249 -0.713 3.376 1.00 98.00 163 PRO A CA 1
ATOM 1358 C C . PRO A 1 163 ? 10.735 0.398 2.436 1.00 98.00 163 PRO A C 1
ATOM 1360 O O . PRO A 1 163 ? 10.069 1.421 2.294 1.00 98.00 163 PRO A O 1
ATOM 1363 N N . LEU A 1 164 ? 11.804 0.149 1.673 1.00 96.44 164 LEU A N 1
ATOM 1364 C CA . LEU A 1 164 ? 12.303 1.096 0.673 1.00 96.44 164 LEU A CA 1
ATOM 1365 C C . LEU A 1 164 ? 11.253 1.392 -0.410 1.00 96.44 164 LEU A C 1
ATOM 1367 O O . LEU A 1 164 ? 11.095 2.535 -0.837 1.00 96.44 164 LEU A O 1
ATOM 1371 N N . PHE A 1 165 ? 10.492 0.382 -0.846 1.00 97.25 165 PHE A N 1
ATOM 1372 C CA . PHE A 1 165 ? 9.401 0.620 -1.790 1.00 97.25 165 PHE A CA 1
ATOM 1373 C C . PHE A 1 165 ? 8.308 1.502 -1.182 1.00 97.25 165 PHE A C 1
ATOM 1375 O O . PHE A 1 165 ? 7.814 2.406 -1.849 1.00 97.25 165 PHE A O 1
ATOM 1382 N N . ALA A 1 166 ? 7.946 1.283 0.081 1.00 97.31 166 ALA A N 1
ATOM 1383 C CA . ALA A 1 166 ? 6.958 2.099 0.775 1.00 97.31 166 ALA A CA 1
ATOM 1384 C C . ALA A 1 166 ? 7.400 3.566 0.896 1.00 97.31 166 ALA A C 1
ATOM 1386 O O . ALA A 1 166 ? 6.604 4.457 0.596 1.00 97.31 166 ALA A O 1
ATOM 1387 N N . GLU A 1 167 ? 8.669 3.826 1.219 1.00 95.75 167 GLU A N 1
ATOM 1388 C CA . GLU A 1 167 ? 9.246 5.178 1.203 1.00 95.75 167 GLU A CA 1
ATOM 1389 C C . GLU A 1 167 ? 9.152 5.828 -0.184 1.00 95.75 167 GLU A C 1
ATOM 1391 O O . GLU A 1 167 ? 8.793 7.003 -0.315 1.00 95.75 167 GLU A O 1
ATOM 1396 N N . MET A 1 168 ? 9.406 5.060 -1.248 1.00 93.75 168 MET A N 1
ATOM 1397 C CA . MET A 1 168 ? 9.243 5.558 -2.614 1.00 93.75 168 MET A CA 1
ATOM 1398 C C . MET A 1 168 ? 7.792 5.926 -2.939 1.00 93.75 168 MET A C 1
ATOM 1400 O O . MET A 1 168 ? 7.566 6.905 -3.647 1.00 93.75 168 MET A O 1
ATOM 1404 N N . LEU A 1 169 ? 6.809 5.175 -2.433 1.00 93.81 169 LEU A N 1
ATOM 1405 C CA . LEU A 1 169 ? 5.386 5.479 -2.629 1.00 93.81 169 LEU A CA 1
ATOM 1406 C C . LEU A 1 169 ? 4.935 6.687 -1.796 1.00 93.81 169 LEU A C 1
ATOM 1408 O O . LEU A 1 169 ? 4.137 7.498 -2.268 1.00 93.81 169 LEU A O 1
ATOM 1412 N N . ILE A 1 170 ? 5.482 6.858 -0.591 1.00 94.19 170 ILE A N 1
ATOM 1413 C CA . ILE A 1 170 ? 5.307 8.080 0.204 1.00 94.19 170 ILE A CA 1
ATOM 1414 C C . ILE A 1 170 ? 5.802 9.295 -0.593 1.00 94.19 170 ILE A C 1
ATOM 1416 O O . ILE A 1 170 ? 5.105 10.309 -0.685 1.00 94.19 170 ILE A O 1
ATOM 1420 N N . HIS A 1 171 ? 6.943 9.168 -1.265 1.00 91.19 171 HIS A N 1
ATOM 1421 C CA . HIS A 1 171 ? 7.510 10.188 -2.149 1.00 91.19 171 HIS A CA 1
ATOM 1422 C C . HIS A 1 171 ? 7.198 9.937 -3.636 1.00 91.19 171 HIS A C 1
ATOM 1424 O O . HIS A 1 171 ? 8.065 10.102 -4.501 1.00 91.19 171 HIS A O 1
ATOM 1430 N N . SER A 1 172 ? 5.960 9.526 -3.947 1.00 88.88 172 SER A N 1
ATOM 1431 C CA . SER A 1 172 ? 5.525 9.194 -5.314 1.00 88.88 172 SER A CA 1
ATOM 1432 C C . SER A 1 172 ? 5.756 10.315 -6.330 1.00 88.88 172 SER A C 1
ATOM 1434 O O . SER A 1 172 ? 5.927 10.039 -7.508 1.00 88.88 172 SER A O 1
ATOM 1436 N N . ASP A 1 173 ? 5.776 11.570 -5.892 1.00 84.88 173 ASP A N 1
ATOM 1437 C CA . ASP A 1 173 ? 6.116 12.755 -6.682 1.00 84.88 173 ASP A CA 1
ATOM 1438 C C . ASP A 1 173 ? 7.593 12.776 -7.114 1.00 84.88 173 ASP A C 1
ATOM 1440 O O . ASP A 1 173 ? 7.902 13.084 -8.265 1.00 84.88 173 ASP A O 1
ATOM 1444 N N . LYS A 1 174 ? 8.508 12.384 -6.219 1.00 85.38 174 LYS A N 1
ATOM 1445 C CA . LYS A 1 174 ? 9.954 12.325 -6.492 1.00 85.38 174 LYS A CA 1
ATOM 1446 C C . LYS A 1 174 ? 10.339 11.117 -7.337 1.00 85.38 174 LYS A C 1
ATOM 1448 O O . LYS A 1 174 ? 11.260 11.209 -8.147 1.00 85.38 174 LYS A O 1
ATOM 1453 N N . PHE A 1 175 ? 9.674 9.984 -7.114 1.00 85.75 175 PHE A N 1
ATOM 1454 C CA . PHE A 1 175 ? 9.967 8.728 -7.807 1.00 85.75 175 PHE A CA 1
ATOM 1455 C C . PHE A 1 175 ? 9.047 8.455 -8.997 1.00 85.75 175 PHE A C 1
ATOM 1457 O O . PHE A 1 175 ? 9.335 7.548 -9.767 1.00 85.75 175 PHE A O 1
ATOM 1464 N N . GLN A 1 176 ? 7.972 9.227 -9.167 1.00 83.75 176 GLN A N 1
ATOM 1465 C CA . GLN A 1 176 ? 7.003 9.098 -10.264 1.00 83.75 176 GLN A CA 1
ATOM 1466 C C . GLN A 1 176 ? 6.364 7.698 -10.334 1.00 83.75 176 GLN A C 1
ATOM 1468 O O . GLN A 1 176 ? 6.132 7.144 -11.408 1.00 83.75 176 GLN A O 1
ATOM 1473 N N . ILE A 1 177 ? 6.082 7.107 -9.167 1.00 87.62 177 ILE A N 1
ATOM 1474 C CA . ILE A 1 177 ? 5.394 5.815 -9.035 1.00 87.62 177 ILE A CA 1
ATOM 1475 C C . ILE A 1 177 ? 4.077 6.042 -8.299 1.00 87.62 177 ILE A C 1
ATOM 1477 O O . ILE A 1 177 ? 4.070 6.276 -7.094 1.00 87.62 177 ILE A O 1
ATOM 1481 N N . PHE A 1 178 ? 2.959 5.928 -9.016 1.00 86.81 178 PHE A N 1
ATOM 1482 C CA . PHE A 1 178 ? 1.615 6.153 -8.479 1.00 86.81 178 PHE A CA 1
ATOM 1483 C C . PHE A 1 178 ? 0.858 4.821 -8.356 1.00 86.81 178 PHE A C 1
ATOM 1485 O O . PHE A 1 178 ? 0.307 4.324 -9.345 1.00 86.81 178 PHE A O 1
ATOM 1492 N N . PRO A 1 179 ? 0.851 4.180 -7.174 1.00 85.50 179 PRO A N 1
ATOM 1493 C CA . PRO A 1 179 ? 0.296 2.844 -7.019 1.00 85.50 179 PRO A CA 1
ATOM 1494 C C . PRO A 1 179 ? -1.233 2.870 -7.121 1.00 85.50 179 PRO A C 1
ATOM 1496 O O . PRO A 1 179 ? -1.900 3.765 -6.610 1.00 85.50 179 PRO A O 1
ATOM 1499 N N . LYS A 1 180 ? -1.815 1.837 -7.738 1.00 85.44 180 LYS A N 1
ATOM 1500 C CA . LYS A 1 180 ? -3.256 1.573 -7.607 1.00 85.44 180 LYS A CA 1
ATOM 1501 C C . LYS A 1 180 ? -3.548 0.874 -6.277 1.00 85.44 180 LYS A C 1
ATOM 1503 O O . LYS A 1 180 ? -2.658 0.278 -5.667 1.00 85.44 180 LYS A O 1
ATOM 1508 N N . HIS A 1 181 ? -4.821 0.883 -5.880 1.00 90.25 181 HIS A N 1
ATOM 1509 C CA . HIS A 1 181 ? -5.323 0.312 -4.624 1.00 90.25 181 HIS A CA 1
ATOM 1510 C C . HIS A 1 181 ? -4.792 -1.099 -4.327 1.00 90.25 181 HIS A C 1
ATOM 1512 O O . HIS A 1 181 ? -4.366 -1.380 -3.214 1.00 90.25 181 HIS A O 1
ATOM 1518 N N . ASN A 1 182 ? -4.758 -1.983 -5.325 1.00 89.94 182 ASN A N 1
ATOM 1519 C CA . ASN A 1 182 ? -4.295 -3.361 -5.156 1.00 89.94 182 ASN A CA 1
ATOM 1520 C C . ASN A 1 182 ? -2.801 -3.469 -4.802 1.00 89.94 182 ASN A C 1
ATOM 1522 O O . ASN A 1 182 ? -2.429 -4.341 -4.020 1.00 89.94 182 ASN A O 1
ATOM 1526 N N . VAL A 1 183 ? -1.943 -2.617 -5.372 1.00 93.00 183 VAL A N 1
ATOM 1527 C CA . VAL A 1 183 ? -0.515 -2.579 -5.024 1.00 93.00 183 VAL A CA 1
ATOM 1528 C C . VAL A 1 183 ? -0.340 -1.953 -3.647 1.00 93.00 183 VAL A C 1
ATOM 1530 O O . VAL A 1 183 ? 0.397 -2.502 -2.834 1.00 93.00 183 VAL A O 1
ATOM 1533 N N . LEU A 1 184 ? -1.058 -0.865 -3.359 1.00 94.69 184 LEU A N 1
ATOM 1534 C CA . LEU A 1 184 ? -1.012 -0.207 -2.055 1.00 94.69 184 LEU A CA 1
ATOM 1535 C C . LEU A 1 184 ? -1.386 -1.175 -0.921 1.00 94.69 184 LEU A C 1
ATOM 1537 O O . LEU A 1 184 ? -0.624 -1.316 0.029 1.00 94.69 184 LEU A O 1
ATOM 1541 N N . ILE A 1 185 ? -2.488 -1.921 -1.065 1.00 95.56 185 ILE A N 1
ATOM 1542 C CA . ILE A 1 185 ? -2.898 -2.951 -0.095 1.00 95.56 185 ILE A CA 1
ATOM 1543 C C . ILE A 1 185 ? -1.802 -4.005 0.074 1.00 95.56 185 ILE A C 1
ATOM 1545 O O . ILE A 1 185 ? -1.458 -4.350 1.198 1.00 95.56 185 ILE A O 1
ATOM 1549 N N . LYS A 1 186 ? -1.209 -4.503 -1.020 1.00 96.31 186 LYS A N 1
ATOM 1550 C CA . LYS A 1 186 ? -0.116 -5.485 -0.929 1.00 96.31 186 LYS A CA 1
ATOM 1551 C C . LYS A 1 186 ? 1.061 -4.949 -0.115 1.00 96.31 186 LYS A C 1
ATOM 1553 O O . LYS A 1 186 ? 1.563 -5.676 0.733 1.00 96.31 186 LYS A O 1
ATOM 1558 N N . VAL A 1 187 ? 1.475 -3.703 -0.344 1.00 97.12 187 VAL A N 1
ATOM 1559 C CA . VAL A 1 187 ? 2.571 -3.077 0.409 1.00 97.12 187 VAL A CA 1
ATOM 1560 C C . VAL A 1 187 ? 2.212 -2.946 1.887 1.00 97.12 187 VAL A C 1
ATOM 1562 O O . VAL A 1 187 ? 2.985 -3.398 2.723 1.00 97.12 187 VAL A O 1
ATOM 1565 N N . LEU A 1 188 ? 1.024 -2.424 2.208 1.00 97.50 188 LEU A N 1
ATOM 1566 C CA . LEU A 1 188 ? 0.558 -2.279 3.593 1.00 97.50 188 LEU A CA 1
ATOM 1567 C C . LEU A 1 188 ? 0.540 -3.622 4.335 1.00 97.50 188 LEU A C 1
ATOM 1569 O O . LEU A 1 188 ? 1.078 -3.728 5.432 1.00 97.50 188 LEU A O 1
ATOM 1573 N N . ILE A 1 189 ? -0.001 -4.671 3.711 1.00 97.56 189 ILE A N 1
ATOM 1574 C CA . ILE A 1 189 ? -0.046 -6.014 4.302 1.00 97.56 189 ILE A CA 1
ATOM 1575 C C . ILE A 1 189 ? 1.361 -6.575 4.529 1.00 97.56 189 ILE A C 1
ATOM 1577 O O . ILE A 1 189 ? 1.608 -7.185 5.564 1.00 97.56 189 ILE A O 1
ATOM 1581 N N . GLN A 1 190 ? 2.295 -6.377 3.594 1.00 97.44 190 GLN A N 1
ATOM 1582 C CA . GLN A 1 190 ? 3.674 -6.836 3.787 1.00 97.44 190 GLN A CA 1
ATOM 1583 C C . GLN A 1 190 ? 4.385 -6.073 4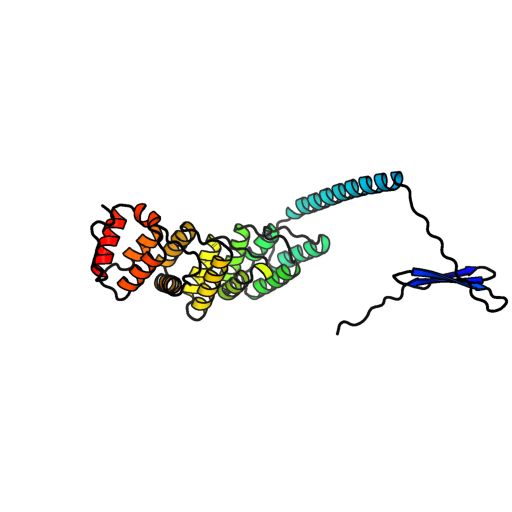.909 1.00 97.44 190 GLN A C 1
ATOM 1585 O O . GLN A 1 190 ? 5.059 -6.698 5.719 1.00 97.44 190 GLN A O 1
ATOM 1590 N N . LEU A 1 191 ? 4.200 -4.754 5.010 1.00 98.06 191 LEU A N 1
ATOM 1591 C CA . LEU A 1 191 ? 4.753 -3.966 6.116 1.00 98.06 191 LEU A CA 1
ATOM 1592 C C . LEU A 1 191 ? 4.193 -4.417 7.471 1.00 98.06 191 LEU A C 1
ATOM 1594 O O . LEU A 1 191 ? 4.949 -4.581 8.425 1.00 98.06 191 LEU A O 1
ATOM 1598 N N . PHE A 1 192 ? 2.888 -4.692 7.545 1.00 97.31 192 PHE A N 1
ATOM 1599 C CA . PHE A 1 192 ? 2.271 -5.236 8.754 1.00 97.31 192 PHE A CA 1
ATOM 1600 C C . PHE A 1 192 ? 2.821 -6.608 9.141 1.00 97.31 192 PHE A C 1
ATOM 1602 O O . PHE A 1 192 ? 3.031 -6.854 10.325 1.00 97.31 192 PHE A O 1
ATOM 1609 N N . LYS A 1 193 ? 3.097 -7.481 8.164 1.00 95.94 193 LYS A N 1
ATOM 1610 C CA . LYS A 1 193 ? 3.726 -8.789 8.409 1.00 95.94 193 LYS A CA 1
ATOM 1611 C C . LYS A 1 193 ? 5.162 -8.675 8.912 1.00 95.94 193 LYS A C 1
ATOM 1613 O O . LYS A 1 193 ? 5.572 -9.496 9.722 1.00 95.94 193 LYS A O 1
ATOM 1618 N N . LEU A 1 194 ? 5.918 -7.689 8.426 1.00 95.62 194 LEU A N 1
ATOM 1619 C CA . LEU A 1 194 ? 7.286 -7.443 8.888 1.00 95.62 194 LEU A CA 1
ATOM 1620 C C . LEU A 1 194 ? 7.324 -6.925 10.334 1.00 95.62 194 LEU A C 1
ATOM 1622 O O . LEU A 1 194 ? 8.278 -7.209 11.050 1.00 95.62 194 LEU A O 1
ATOM 1626 N N . GLY A 1 195 ? 6.296 -6.191 10.769 1.00 94.19 195 GLY A N 1
ATOM 1627 C CA . GLY A 1 195 ? 6.195 -5.689 12.140 1.00 94.19 195 GLY A CA 1
ATOM 1628 C C . GLY A 1 195 ? 7.268 -4.650 12.502 1.00 94.19 195 GLY A C 1
ATOM 1629 O O . GLY A 1 195 ? 7.960 -4.110 11.634 1.00 94.19 195 GLY A O 1
ATOM 1630 N N . GLY A 1 196 ? 7.383 -4.344 13.798 1.00 93.38 196 GLY A N 1
ATOM 1631 C CA . GLY A 1 196 ? 8.330 -3.351 14.322 1.00 93.38 196 GLY A CA 1
ATOM 1632 C C . GLY A 1 196 ? 8.111 -1.955 13.728 1.00 93.38 196 GLY A C 1
ATOM 1633 O O . GLY A 1 196 ? 6.970 -1.525 13.536 1.00 93.38 196 GLY A O 1
ATOM 1634 N N . ASP A 1 197 ? 9.201 -1.278 13.367 1.00 93.81 197 ASP A N 1
ATOM 1635 C CA . ASP A 1 197 ? 9.183 0.068 12.770 1.00 93.81 197 ASP A CA 1
ATOM 1636 C C . ASP A 1 197 ? 8.399 0.131 11.444 1.00 93.81 197 ASP A C 1
ATOM 1638 O O . ASP A 1 197 ? 7.879 1.180 11.055 1.00 93.81 197 ASP A O 1
ATOM 1642 N N . ASN A 1 198 ? 8.209 -1.011 10.770 1.00 96.56 198 ASN A N 1
ATOM 1643 C CA . ASN A 1 198 ? 7.434 -1.080 9.530 1.00 96.56 198 ASN A CA 1
ATOM 1644 C C . ASN A 1 198 ? 5.940 -0.798 9.742 1.00 96.56 198 ASN A C 1
ATOM 1646 O O . ASN A 1 198 ? 5.255 -0.405 8.797 1.00 96.56 198 ASN A O 1
ATOM 1650 N N . ILE A 1 199 ? 5.423 -0.950 10.968 1.00 95.31 199 ILE A N 1
ATOM 1651 C CA . ILE A 1 199 ? 4.038 -0.585 11.298 1.00 95.31 199 ILE A CA 1
ATOM 1652 C C . ILE A 1 199 ? 3.861 0.934 11.199 1.00 95.31 199 ILE A C 1
ATOM 1654 O O . ILE A 1 199 ? 2.881 1.407 10.622 1.00 95.31 199 ILE A O 1
ATOM 1658 N N . GLN A 1 200 ? 4.828 1.709 11.699 1.00 95.44 200 GLN A N 1
ATOM 1659 C CA . GLN A 1 200 ? 4.798 3.168 11.583 1.00 95.44 200 GLN A CA 1
ATOM 1660 C C . GLN A 1 200 ? 4.870 3.596 10.115 1.00 95.44 200 GLN A C 1
ATOM 1662 O O . GLN A 1 200 ? 4.084 4.440 9.680 1.00 95.44 200 GLN A O 1
ATOM 1667 N N . LEU A 1 201 ? 5.739 2.953 9.331 1.00 96.44 201 LEU A N 1
ATOM 1668 C CA . LEU A 1 201 ? 5.849 3.199 7.895 1.00 96.44 201 LEU A CA 1
ATOM 1669 C C . LEU A 1 201 ? 4.544 2.875 7.146 1.00 96.44 201 LEU A C 1
ATOM 1671 O O . LEU A 1 201 ? 4.130 3.633 6.268 1.00 96.44 201 LEU A O 1
ATOM 1675 N N . ALA A 1 202 ? 3.848 1.795 7.516 1.00 96.81 202 ALA A N 1
ATOM 1676 C CA . ALA A 1 202 ? 2.541 1.455 6.954 1.00 96.81 202 ALA A CA 1
ATOM 1677 C C . ALA A 1 202 ? 1.477 2.515 7.281 1.00 96.81 202 ALA A C 1
ATOM 1679 O O . ALA A 1 202 ? 0.731 2.930 6.392 1.00 96.81 202 ALA A O 1
ATOM 1680 N N . ASN A 1 203 ? 1.442 3.003 8.524 1.00 94.19 203 ASN A N 1
ATOM 1681 C CA . ASN A 1 203 ? 0.515 4.056 8.951 1.00 94.19 203 ASN A CA 1
ATOM 1682 C C . ASN A 1 203 ? 0.777 5.383 8.226 1.00 94.19 203 ASN A C 1
ATOM 1684 O O . ASN A 1 203 ? -0.168 6.057 7.804 1.00 94.19 203 ASN A O 1
ATOM 1688 N N . GLN A 1 204 ? 2.050 5.742 8.036 1.00 94.00 204 GLN A N 1
ATOM 1689 C CA . GLN A 1 204 ? 2.451 6.912 7.253 1.00 94.00 204 GLN A CA 1
ATOM 1690 C C . GLN A 1 204 ? 2.038 6.760 5.789 1.00 94.00 204 GLN A C 1
ATOM 1692 O O . GLN A 1 204 ? 1.409 7.659 5.231 1.00 94.00 204 GLN A O 1
ATOM 1697 N N . LEU A 1 205 ? 2.330 5.608 5.176 1.00 94.81 205 LEU A N 1
ATOM 1698 C CA . LEU A 1 205 ? 1.950 5.316 3.798 1.00 94.81 205 LEU A CA 1
ATOM 1699 C C . LEU A 1 205 ? 0.432 5.403 3.610 1.00 94.81 205 LEU A C 1
ATOM 1701 O O . LEU A 1 205 ? -0.024 6.028 2.653 1.00 94.81 205 LEU A O 1
ATOM 1705 N N . PHE A 1 206 ? -0.351 4.810 4.512 1.00 94.69 206 PHE A N 1
ATOM 1706 C CA . PHE A 1 206 ? -1.810 4.866 4.456 1.00 94.69 206 PHE A CA 1
ATOM 1707 C C . PHE A 1 206 ? -2.327 6.301 4.594 1.00 94.69 206 PHE A C 1
ATOM 1709 O O . PHE A 1 206 ? -3.063 6.766 3.725 1.00 94.69 206 PHE A O 1
ATOM 1716 N N . SER A 1 207 ? -1.875 7.031 5.618 1.00 91.12 207 SER A N 1
ATOM 1717 C CA . SER A 1 207 ? -2.281 8.421 5.866 1.00 91.12 207 SER A CA 1
ATOM 1718 C C . SER A 1 207 ? -1.959 9.336 4.679 1.00 91.12 207 SER A C 1
ATOM 1720 O O . SER A 1 207 ? -2.827 10.070 4.209 1.00 91.12 207 SER A O 1
ATOM 1722 N N . ILE A 1 208 ? -0.747 9.243 4.122 1.00 90.31 208 ILE A N 1
ATOM 1723 C CA . ILE A 1 208 ? -0.317 10.056 2.973 1.00 90.31 208 ILE A CA 1
ATOM 1724 C C . ILE A 1 208 ? -1.086 9.693 1.700 1.00 90.31 208 ILE A C 1
ATOM 1726 O O . ILE A 1 208 ? -1.416 10.572 0.908 1.00 90.31 208 ILE A O 1
ATOM 1730 N N . ASN A 1 209 ? -1.396 8.414 1.479 1.00 89.19 209 ASN A N 1
ATOM 1731 C CA . ASN A 1 209 ? -2.242 8.045 0.345 1.00 89.19 209 ASN A CA 1
ATOM 1732 C C . ASN A 1 209 ? -3.671 8.552 0.532 1.00 89.19 209 ASN A C 1
ATOM 1734 O O . ASN A 1 209 ? -4.239 9.065 -0.425 1.00 89.19 209 ASN A O 1
ATOM 1738 N N . SER A 1 210 ? -4.219 8.475 1.747 1.00 88.50 210 SER A N 1
ATOM 1739 C CA . SER A 1 210 ? -5.578 8.939 2.039 1.00 88.50 210 SER A CA 1
ATOM 1740 C C . SER A 1 210 ? -5.759 10.451 1.898 1.00 88.50 210 SER A C 1
ATOM 1742 O O . SER A 1 210 ? -6.826 10.907 1.500 1.00 88.50 210 SER A O 1
ATOM 1744 N N . SER A 1 211 ? -4.710 11.241 2.155 1.00 87.00 211 SER A N 1
ATOM 1745 C CA . SER A 1 211 ? -4.750 12.690 1.937 1.00 87.00 211 SER A CA 1
ATOM 1746 C C . SER A 1 211 ? -4.610 13.080 0.463 1.00 87.00 211 SER A C 1
ATOM 1748 O O . SER A 1 211 ? -5.068 14.149 0.067 1.00 87.00 211 SER A O 1
ATOM 1750 N N . ARG A 1 212 ? -3.990 12.226 -0.362 1.00 85.12 212 ARG A N 1
ATOM 1751 C CA . ARG A 1 212 ? -3.826 12.448 -1.810 1.00 85.12 212 ARG A CA 1
ATOM 1752 C C . ARG A 1 212 ? -4.999 11.927 -2.631 1.00 85.12 212 ARG A C 1
ATOM 1754 O O . ARG A 1 212 ? -5.345 12.525 -3.646 1.00 85.12 212 ARG A O 1
ATOM 1761 N N . PHE A 1 213 ? -5.572 10.799 -2.225 1.00 83.75 213 PHE A N 1
ATOM 1762 C CA . PHE A 1 213 ? -6.617 10.092 -2.951 1.00 83.75 213 PHE A CA 1
ATOM 1763 C C . PHE A 1 213 ? -7.719 9.656 -1.980 1.00 83.75 213 PHE A C 1
ATOM 1765 O O . PHE A 1 213 ? -7.405 9.029 -0.967 1.00 83.75 213 PHE A O 1
ATOM 1772 N N . PRO A 1 214 ? -9.003 9.911 -2.293 1.00 83.56 214 PRO A N 1
ATOM 1773 C CA . PRO A 1 214 ? -10.104 9.465 -1.448 1.00 83.56 214 PRO A CA 1
ATOM 1774 C C . PRO A 1 214 ? -10.072 7.951 -1.213 1.00 83.56 214 PRO A C 1
ATOM 1776 O O . PRO A 1 214 ? -10.062 7.155 -2.160 1.00 83.56 214 PRO A O 1
ATOM 1779 N N . ILE A 1 215 ? -10.095 7.544 0.056 1.00 88.12 215 ILE A N 1
ATOM 1780 C CA . ILE A 1 215 ? -10.194 6.134 0.427 1.00 88.12 215 ILE A CA 1
ATOM 1781 C C . ILE A 1 215 ? -11.643 5.682 0.257 1.00 88.12 215 ILE A C 1
ATOM 1783 O O . ILE A 1 215 ? -12.516 5.981 1.061 1.00 88.12 215 ILE A O 1
ATOM 1787 N N . THR A 1 216 ? -11.902 4.945 -0.819 1.00 90.56 216 THR A N 1
ATOM 1788 C CA . THR A 1 216 ? -13.234 4.378 -1.081 1.00 90.56 216 THR A CA 1
ATOM 1789 C C . THR A 1 216 ? -13.564 3.232 -0.118 1.00 90.56 216 THR A C 1
ATOM 1791 O O . THR A 1 216 ? -12.679 2.446 0.229 1.00 90.56 216 THR A O 1
ATOM 1794 N N . THR A 1 217 ? -14.847 3.008 0.168 1.00 91.88 217 THR A N 1
ATOM 1795 C CA . THR A 1 217 ? -15.328 1.814 0.895 1.00 91.88 217 THR A CA 1
ATOM 1796 C C . THR A 1 217 ? -14.841 0.501 0.262 1.00 91.88 217 THR A C 1
ATOM 1798 O O . THR A 1 217 ? -14.431 -0.420 0.962 1.00 91.88 217 THR A O 1
ATOM 1801 N N . LYS A 1 218 ? -14.755 0.431 -1.077 1.00 92.00 218 LYS A N 1
ATOM 1802 C CA . LYS A 1 218 ? -14.196 -0.724 -1.813 1.00 92.00 218 LYS A CA 1
ATOM 1803 C C . LYS A 1 218 ? -12.715 -0.983 -1.508 1.00 92.00 218 LYS A C 1
ATOM 1805 O O . LYS A 1 218 ? -12.285 -2.141 -1.497 1.00 92.00 218 LYS A O 1
ATOM 1810 N N . PHE A 1 219 ? -11.926 0.077 -1.310 1.00 93.88 219 PHE A N 1
ATOM 1811 C CA . PHE 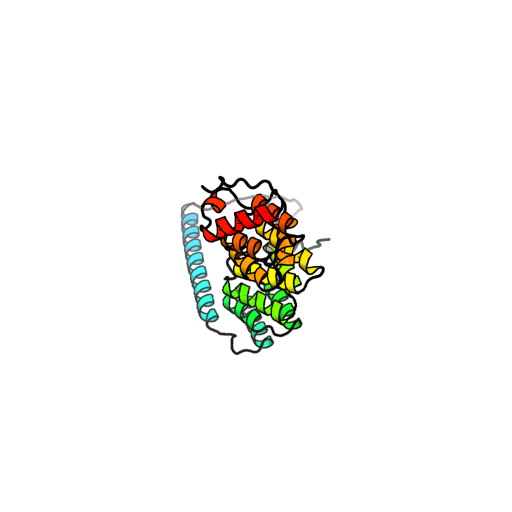A 1 219 ? -10.540 -0.052 -0.854 1.00 93.88 219 PHE A CA 1
ATOM 1812 C C . PHE A 1 219 ? -10.524 -0.680 0.536 1.00 93.88 219 PHE A C 1
ATOM 1814 O O . PHE A 1 219 ? -9.846 -1.689 0.721 1.00 93.88 219 PHE A O 1
ATOM 1821 N N . MET A 1 220 ? -11.313 -0.135 1.467 1.00 95.19 220 MET A N 1
ATOM 1822 C CA . MET A 1 220 ? -11.373 -0.625 2.844 1.00 95.19 220 MET A CA 1
ATOM 1823 C C . MET A 1 220 ? -11.828 -2.076 2.920 1.00 95.19 220 MET A C 1
ATOM 1825 O O . MET A 1 220 ? -11.164 -2.867 3.576 1.00 95.19 220 MET A O 1
ATOM 1829 N N . ASP A 1 221 ? -12.845 -2.466 2.155 1.00 94.81 221 ASP A N 1
ATOM 1830 C CA . ASP A 1 221 ? -13.309 -3.855 2.068 1.00 94.81 221 ASP A CA 1
ATOM 1831 C C . ASP A 1 221 ? -12.243 -4.813 1.527 1.00 94.81 221 ASP A C 1
ATOM 1833 O O . ASP A 1 221 ? -12.144 -5.963 1.954 1.00 94.81 221 ASP A O 1
ATOM 1837 N N . SER A 1 222 ? -11.428 -4.356 0.576 1.00 95.06 222 SER A N 1
ATOM 1838 C CA . SER A 1 222 ? -10.328 -5.165 0.043 1.00 95.06 222 SER A CA 1
ATOM 1839 C C . SER A 1 222 ? -9.160 -5.245 1.030 1.00 95.06 222 SER A C 1
ATOM 1841 O O . SER A 1 222 ? -8.501 -6.281 1.124 1.00 95.06 222 SER A O 1
ATOM 1843 N N . PHE A 1 223 ? -8.895 -4.158 1.758 1.00 96.25 223 PHE A N 1
ATOM 1844 C CA . PHE A 1 223 ? -7.816 -4.081 2.732 1.00 96.25 223 PHE A CA 1
ATOM 1845 C C . PHE A 1 223 ? -8.135 -4.905 3.980 1.00 96.25 223 PHE A C 1
ATOM 1847 O O . PHE A 1 223 ? -7.323 -5.744 4.364 1.00 96.25 223 PHE A O 1
ATOM 1854 N N . SER A 1 224 ? -9.335 -4.751 4.543 1.00 95.56 224 SER A N 1
ATOM 1855 C CA . SER A 1 224 ? -9.814 -5.535 5.682 1.00 95.56 224 SER A CA 1
ATOM 1856 C C . SER A 1 224 ? -9.841 -7.023 5.355 1.00 95.56 224 SER A C 1
ATOM 1858 O O . SER A 1 224 ? -9.351 -7.821 6.147 1.00 95.56 224 SER A O 1
ATOM 1860 N N . LYS A 1 225 ? -10.282 -7.410 4.148 1.00 95.12 225 LYS A N 1
ATOM 1861 C CA . LYS A 1 225 ? -10.240 -8.815 3.716 1.00 95.12 225 LYS A CA 1
ATOM 1862 C C . LYS A 1 225 ? -8.820 -9.374 3.634 1.00 95.12 225 LYS A C 1
ATOM 1864 O O . LYS A 1 225 ? -8.590 -10.529 3.980 1.00 95.12 225 LYS A O 1
ATOM 1869 N N . ALA A 1 226 ? -7.861 -8.579 3.164 1.00 94.69 226 ALA A N 1
ATOM 1870 C CA . ALA A 1 226 ? -6.464 -9.000 3.142 1.00 94.69 226 ALA A CA 1
ATOM 1871 C C . ALA A 1 226 ? -5.874 -9.077 4.564 1.00 94.69 226 ALA A C 1
ATOM 1873 O O . ALA A 1 226 ? -5.135 -10.016 4.868 1.00 94.69 226 ALA A O 1
ATOM 1874 N N . ALA A 1 227 ? -6.229 -8.132 5.437 1.00 94.56 227 ALA A N 1
ATOM 1875 C CA . ALA A 1 227 ? -5.760 -8.070 6.817 1.00 94.56 227 ALA A CA 1
ATOM 1876 C C . ALA A 1 227 ? -6.326 -9.199 7.688 1.00 94.56 227 ALA A C 1
ATOM 1878 O O . ALA A 1 227 ? -5.569 -9.789 8.455 1.00 94.56 227 ALA A O 1
ATOM 1879 N N . GLU A 1 228 ? -7.600 -9.564 7.507 1.00 92.19 228 GLU A N 1
ATOM 1880 C CA . GLU A 1 228 ? -8.280 -10.681 8.188 1.00 92.19 228 GLU A CA 1
ATOM 1881 C C . GLU A 1 228 ? -7.428 -11.956 8.175 1.00 92.19 228 GLU A C 1
ATOM 1883 O O . GLU A 1 228 ? -7.330 -12.660 9.172 1.00 92.19 228 GLU A O 1
ATOM 1888 N N . THR A 1 229 ? -6.747 -12.224 7.058 1.00 87.44 229 THR A N 1
ATOM 1889 C CA . THR A 1 229 ? -5.965 -13.454 6.886 1.00 87.44 229 THR A CA 1
ATOM 1890 C C . THR A 1 229 ? -4.626 -13.479 7.619 1.00 87.44 229 THR A C 1
ATOM 1892 O O . THR A 1 229 ? -4.034 -14.550 7.726 1.00 87.44 229 THR A O 1
ATOM 1895 N N . SER A 1 230 ? -4.073 -12.333 8.039 1.00 86.44 230 SER A N 1
ATOM 1896 C CA . SER A 1 230 ? -2.671 -12.320 8.492 1.00 86.44 230 SER A CA 1
ATOM 1897 C C . SER A 1 230 ? -2.223 -11.194 9.418 1.00 86.44 230 SER A C 1
ATOM 1899 O O . SER A 1 230 ? -1.164 -11.321 10.023 1.00 86.44 230 SER A O 1
ATOM 1901 N N . CYS A 1 231 ? -2.959 -10.091 9.519 1.00 92.62 231 CYS A N 1
ATOM 1902 C CA . CYS A 1 231 ? -2.512 -8.904 10.252 1.00 92.62 231 CYS A CA 1
ATOM 1903 C C . CYS A 1 231 ? -3.679 -8.028 10.727 1.00 92.62 231 CYS A C 1
ATOM 1905 O O . CYS A 1 231 ? -3.623 -6.796 10.694 1.00 92.62 231 CYS A O 1
ATOM 1907 N N . LEU A 1 232 ? -4.764 -8.670 11.163 1.00 91.19 232 LEU A N 1
ATOM 1908 C CA . LEU A 1 232 ? -5.945 -7.973 11.652 1.00 91.19 232 LEU A CA 1
ATOM 1909 C C . LEU A 1 232 ? -5.660 -7.060 12.862 1.00 91.19 232 LEU A C 1
ATOM 1911 O O . LEU A 1 232 ? -6.136 -5.926 12.833 1.00 91.19 232 LEU A O 1
ATOM 1915 N N . PRO A 1 233 ? -4.841 -7.446 13.865 1.00 90.81 233 PRO A N 1
ATOM 1916 C CA . PRO A 1 233 ? -4.499 -6.548 14.972 1.00 90.81 233 PRO A CA 1
ATOM 1917 C C . PRO A 1 233 ? -3.816 -5.252 14.513 1.00 90.81 233 PRO A C 1
ATOM 1919 O O . PRO A 1 233 ? -4.132 -4.172 15.005 1.00 90.81 233 PRO A O 1
ATOM 1922 N N . GLN A 1 234 ? -2.915 -5.328 13.528 1.00 93.94 234 GLN A N 1
ATOM 1923 C CA . GLN A 1 234 ? -2.236 -4.153 12.973 1.00 93.94 234 GLN A CA 1
ATOM 1924 C C . GLN A 1 234 ? -3.206 -3.266 12.185 1.00 93.94 234 GLN A C 1
ATOM 1926 O O . GLN A 1 234 ? -3.132 -2.043 12.276 1.00 93.94 234 GLN A O 1
ATOM 1931 N N . PHE A 1 235 ? -4.146 -3.869 11.453 1.00 94.31 235 PHE A N 1
ATOM 1932 C CA . PHE A 1 235 ? -5.214 -3.134 10.778 1.00 94.31 235 PHE A CA 1
ATOM 1933 C C . PHE A 1 235 ? -6.127 -2.399 11.771 1.00 94.31 235 PHE A C 1
ATOM 1935 O O . PHE A 1 235 ? -6.411 -1.220 11.567 1.00 94.31 235 PHE A O 1
ATOM 1942 N N . LEU A 1 236 ? -6.522 -3.045 12.873 1.00 92.25 236 LEU A N 1
ATOM 1943 C CA . LEU A 1 236 ? -7.278 -2.402 13.954 1.00 92.25 236 LEU A CA 1
ATOM 1944 C C . LEU A 1 236 ? -6.491 -1.246 14.579 1.00 92.25 236 LEU A C 1
ATOM 1946 O O . LEU A 1 236 ? -7.028 -0.151 14.737 1.00 92.25 236 LEU A O 1
ATOM 1950 N N . GLY A 1 237 ? -5.202 -1.454 14.862 1.00 92.31 237 GLY A N 1
ATOM 1951 C CA . GLY A 1 237 ? -4.318 -0.407 15.374 1.00 92.31 237 GLY A CA 1
ATOM 1952 C C . GLY A 1 237 ? -4.181 0.786 14.423 1.00 92.31 237 GLY A C 1
ATOM 1953 O O . GLY A 1 237 ? -4.129 1.931 14.875 1.00 92.31 237 GLY A O 1
ATOM 1954 N N . LEU A 1 238 ? -4.173 0.545 13.108 1.00 94.62 238 LEU A N 1
ATOM 1955 C CA . LEU A 1 238 ? -4.206 1.604 12.100 1.00 94.62 238 LEU A CA 1
ATOM 1956 C C . LEU A 1 238 ? -5.521 2.385 12.161 1.00 94.62 238 LEU A C 1
ATOM 1958 O O . LEU A 1 238 ? -5.478 3.610 12.196 1.00 94.62 238 LEU A O 1
ATOM 1962 N N . LEU A 1 239 ? -6.672 1.706 12.206 1.00 94.06 239 LEU A N 1
ATOM 1963 C CA . LEU A 1 239 ? -7.979 2.370 12.2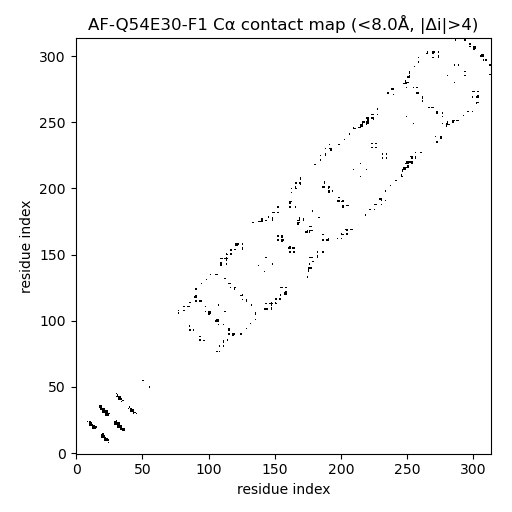81 1.00 94.06 239 LEU A CA 1
ATOM 1964 C C . LEU A 1 239 ? -8.135 3.186 13.568 1.00 94.06 239 LEU A C 1
ATOM 1966 O O . LEU A 1 239 ? -8.585 4.329 13.520 1.00 94.06 239 LEU A O 1
ATOM 1970 N N . LYS A 1 240 ? -7.702 2.634 14.705 1.00 91.06 240 LYS A N 1
ATOM 1971 C CA . LYS A 1 240 ? -7.721 3.305 16.012 1.00 91.06 240 LYS A CA 1
ATOM 1972 C C . LYS A 1 240 ? -6.979 4.642 15.967 1.00 91.06 240 LYS A C 1
ATOM 1974 O O . LYS A 1 240 ? -7.521 5.672 16.368 1.00 91.06 240 LYS A O 1
ATOM 1979 N N . ASN A 1 241 ? -5.766 4.626 15.418 1.00 90.31 241 ASN A N 1
ATOM 1980 C CA . ASN A 1 241 ? -4.876 5.787 15.365 1.00 90.31 241 ASN A CA 1
ATOM 1981 C C . ASN A 1 241 ? -5.090 6.683 14.138 1.00 90.31 241 ASN A C 1
ATOM 1983 O O . ASN A 1 241 ? -4.408 7.699 13.998 1.00 90.31 241 ASN A O 1
ATOM 1987 N N . TYR A 1 242 ? -6.001 6.323 13.231 1.00 90.88 242 TYR A N 1
ATOM 1988 C CA . TYR A 1 242 ? -6.258 7.124 12.043 1.00 90.88 242 TYR A CA 1
ATOM 1989 C C . TYR A 1 242 ? -6.827 8.495 12.445 1.00 90.88 242 TYR A C 1
ATOM 1991 O O . TYR A 1 242 ? -7.680 8.535 13.329 1.00 90.88 242 TYR A O 1
ATOM 1999 N N . PRO A 1 243 ? -6.395 9.627 11.861 1.00 86.12 243 PRO A N 1
ATOM 2000 C CA . PRO A 1 243 ? -6.898 10.950 12.242 1.00 86.12 243 PRO A CA 1
ATOM 2001 C C . PRO A 1 243 ? -8.399 11.142 11.954 1.00 86.12 243 PRO A C 1
ATOM 2003 O O . PRO A 1 243 ? -8.890 10.743 10.904 1.00 86.12 243 PRO A O 1
ATOM 2006 N N . THR A 1 244 ? -9.145 11.787 12.863 1.00 81.44 244 THR A N 1
ATOM 2007 C CA . THR A 1 244 ? -10.591 12.085 12.689 1.00 81.44 244 THR A CA 1
ATOM 2008 C C . THR A 1 244 ? -10.884 13.090 11.579 1.00 81.44 244 THR A C 1
ATOM 2010 O O . THR A 1 244 ? -11.989 13.119 11.055 1.00 81.44 244 THR A O 1
ATOM 2013 N N . ASN A 1 245 ? -9.917 13.939 11.242 1.00 82.75 245 ASN A N 1
ATOM 2014 C CA . ASN A 1 245 ? -10.066 14.994 10.245 1.00 82.75 245 ASN A CA 1
ATOM 2015 C C . ASN A 1 245 ? -9.849 14.509 8.804 1.00 82.75 245 ASN A C 1
ATOM 2017 O O . ASN A 1 245 ? -9.991 15.306 7.878 1.00 82.75 245 ASN A O 1
ATOM 2021 N N . LEU A 1 246 ? -9.473 13.242 8.606 1.00 83.06 246 LEU A N 1
ATOM 2022 C CA . LEU A 1 246 ? -9.292 12.658 7.282 1.00 83.06 246 LEU A CA 1
ATOM 2023 C C . LEU A 1 246 ? -10.490 11.767 6.916 1.00 83.06 246 LEU A C 1
ATOM 2025 O O . LEU A 1 246 ? -10.987 11.031 7.771 1.00 83.06 246 LEU A O 1
ATOM 2029 N N . PRO A 1 247 ? -10.962 11.813 5.657 1.00 84.38 247 PRO A N 1
ATOM 2030 C CA . PRO A 1 247 ? -12.132 11.057 5.237 1.00 84.38 247 PRO A CA 1
ATOM 2031 C C . PRO A 1 247 ? -11.824 9.558 5.184 1.00 84.38 247 PRO A C 1
ATOM 2033 O O . PRO A 1 247 ? -10.953 9.111 4.433 1.00 84.38 247 PRO A O 1
ATOM 2036 N N . LEU A 1 248 ? -12.586 8.779 5.948 1.00 90.06 248 LEU A N 1
ATOM 2037 C CA . LEU A 1 248 ? -12.541 7.324 5.940 1.00 90.06 248 LEU A CA 1
ATOM 2038 C C . LEU A 1 248 ? -13.943 6.770 6.170 1.00 90.06 248 LEU A C 1
ATOM 2040 O O . LEU A 1 248 ? -14.565 7.070 7.185 1.00 90.06 248 LEU A O 1
ATOM 2044 N N . GLU A 1 249 ? -14.402 5.930 5.247 1.00 91.62 249 GLU A N 1
ATOM 2045 C CA . GLU A 1 249 ? -15.675 5.223 5.371 1.00 91.62 249 GLU A CA 1
ATOM 2046 C C . GLU A 1 249 ? -15.461 3.710 5.313 1.00 91.62 249 GLU A C 1
ATOM 2048 O O . GLU A 1 249 ? -14.786 3.187 4.415 1.00 91.62 249 GLU A O 1
ATOM 2053 N N . LEU A 1 250 ? -16.061 2.992 6.261 1.00 93.94 250 LEU A N 1
ATOM 2054 C CA . LEU A 1 250 ? -16.071 1.534 6.260 1.00 93.94 250 LEU A CA 1
ATOM 2055 C C . LEU A 1 250 ? -17.185 1.015 5.350 1.00 93.94 250 LEU A C 1
ATOM 2057 O O . LEU A 1 250 ? -18.314 1.494 5.376 1.00 93.94 250 LEU A O 1
ATOM 2061 N N . GLY A 1 251 ? -16.864 0.004 4.544 1.00 93.12 251 GLY A N 1
ATOM 2062 C CA . GLY A 1 251 ? -17.861 -0.744 3.786 1.00 93.12 251 GLY A CA 1
ATOM 2063 C C . GLY A 1 251 ? -18.490 -1.867 4.613 1.00 93.12 251 GLY A C 1
ATOM 2064 O O . GLY A 1 251 ? -17.950 -2.304 5.634 1.00 93.12 251 GLY A O 1
ATOM 2065 N N . ALA A 1 252 ? -19.617 -2.392 4.128 1.00 92.31 252 ALA A N 1
ATOM 2066 C CA . ALA A 1 252 ? -20.356 -3.476 4.777 1.00 92.31 252 ALA A CA 1
ATOM 2067 C C . ALA A 1 252 ? -19.493 -4.723 5.049 1.00 92.31 252 ALA A C 1
ATOM 2069 O O . ALA A 1 252 ? -19.632 -5.364 6.091 1.00 92.31 252 ALA A O 1
ATOM 2070 N N . LYS A 1 253 ? -18.567 -5.071 4.140 1.00 93.38 253 LYS A N 1
ATOM 2071 C CA . LYS A 1 253 ? -17.681 -6.231 4.344 1.00 93.38 253 LYS A CA 1
ATOM 2072 C C . LYS A 1 253 ? -16.662 -5.970 5.441 1.00 93.38 253 LYS A C 1
ATOM 2074 O O . LYS A 1 253 ? -16.371 -6.880 6.209 1.00 93.38 253 LYS A O 1
ATOM 2079 N N . THR A 1 254 ? -16.144 -4.749 5.523 1.00 95.06 254 THR A N 1
ATOM 2080 C CA . THR A 1 254 ? -15.232 -4.353 6.597 1.00 95.06 254 THR A CA 1
ATOM 2081 C C . THR A 1 254 ? -15.922 -4.454 7.951 1.00 95.06 254 THR A C 1
ATOM 2083 O O . THR A 1 254 ? -15.393 -5.120 8.831 1.00 95.06 254 THR A O 1
ATOM 2086 N N . ILE A 1 255 ? -17.133 -3.907 8.092 1.00 93.75 255 ILE A N 1
ATOM 2087 C CA . ILE A 1 255 ? -17.935 -4.008 9.326 1.00 93.75 255 ILE A CA 1
ATOM 2088 C C . ILE A 1 255 ? -18.132 -5.474 9.726 1.00 93.75 255 ILE A C 1
ATOM 2090 O O . ILE A 1 255 ? -17.864 -5.860 10.860 1.00 93.75 255 ILE A O 1
ATOM 2094 N N . LYS A 1 256 ? -18.519 -6.317 8.766 1.00 92.56 256 LYS A N 1
ATOM 2095 C CA . LYS A 1 256 ? -18.704 -7.756 8.969 1.00 92.56 256 LYS A CA 1
ATOM 2096 C C . LYS A 1 256 ? -17.435 -8.463 9.457 1.00 92.56 256 LYS A C 1
ATOM 2098 O O . LYS A 1 256 ? -17.512 -9.284 10.365 1.00 92.56 256 LYS A O 1
ATOM 2103 N N . ILE A 1 257 ? -16.277 -8.152 8.871 1.00 92.56 257 ILE A N 1
ATOM 2104 C CA . ILE A 1 257 ? -14.977 -8.694 9.306 1.00 92.56 257 ILE A CA 1
ATOM 2105 C C . ILE A 1 257 ? -14.653 -8.234 10.729 1.00 92.56 257 ILE A C 1
ATOM 2107 O O . ILE A 1 257 ? -14.204 -9.038 11.538 1.00 92.56 257 ILE A O 1
ATOM 2111 N N . LEU A 1 258 ? -14.904 -6.962 11.045 1.00 91.88 258 LEU A N 1
ATOM 2112 C CA . LEU A 1 258 ? -14.636 -6.396 12.365 1.00 91.88 258 LEU A CA 1
ATOM 2113 C C . LEU A 1 258 ? -15.482 -7.065 13.454 1.00 91.88 258 LEU A C 1
ATOM 2115 O O . LEU A 1 258 ? -14.921 -7.544 14.435 1.00 91.88 258 LEU A O 1
ATOM 2119 N N . ILE A 1 259 ? -16.796 -7.191 13.253 1.00 89.62 259 ILE A N 1
ATOM 2120 C CA . ILE A 1 259 ? -17.690 -7.862 14.210 1.00 89.62 259 ILE A CA 1
ATOM 2121 C C . ILE A 1 259 ? -17.242 -9.315 14.426 1.00 89.62 259 ILE A C 1
ATOM 2123 O O . ILE A 1 259 ? -17.023 -9.755 15.551 1.00 89.62 259 ILE A O 1
ATOM 2127 N N . ARG A 1 260 ? -17.013 -10.058 13.339 1.00 88.44 260 ARG A N 1
ATOM 2128 C CA . ARG A 1 260 ? -16.662 -11.490 13.390 1.00 88.44 260 ARG A CA 1
ATOM 2129 C C . ARG A 1 260 ? -15.232 -11.772 13.836 1.00 88.44 260 ARG A C 1
ATOM 2131 O O . ARG A 1 260 ? -14.882 -12.916 14.094 1.00 88.44 260 ARG A O 1
ATOM 2138 N N . SER A 1 261 ? -14.392 -10.748 13.936 1.00 84.50 261 SER A N 1
ATOM 2139 C CA . SER A 1 261 ? -13.059 -10.900 14.518 1.00 84.50 261 SER A CA 1
ATOM 2140 C C . SER A 1 261 ? -13.089 -11.167 16.022 1.00 84.50 261 SER A C 1
ATOM 2142 O O . SER A 1 261 ? -12.113 -11.658 16.584 1.00 84.50 261 SER A O 1
ATOM 2144 N N . THR A 1 262 ? -14.226 -10.898 16.661 1.00 77.25 262 THR A N 1
ATOM 2145 C CA . THR A 1 262 ? -14.482 -11.150 18.081 1.00 77.25 262 THR A CA 1
ATOM 2146 C C . THR A 1 262 ? -15.245 -12.464 18.274 1.00 77.25 262 THR A C 1
ATOM 2148 O O . THR A 1 262 ? -16.357 -12.500 18.784 1.00 77.25 262 THR A O 1
ATOM 2151 N N . ASN A 1 263 ? -14.690 -13.576 17.794 1.00 60.19 263 ASN A N 1
ATOM 2152 C CA . ASN A 1 263 ? -15.478 -14.805 17.651 1.00 60.19 263 ASN A CA 1
ATOM 2153 C C . ASN A 1 263 ? -15.893 -15.533 18.951 1.00 60.19 263 ASN A C 1
ATOM 2155 O O . ASN A 1 263 ? -16.633 -16.495 18.820 1.00 60.19 263 ASN A O 1
ATOM 2159 N N . ASP A 1 264 ? -15.538 -15.101 20.170 1.00 53.59 264 ASP A N 1
ATOM 2160 C CA . ASP A 1 264 ? -15.832 -15.882 21.397 1.00 53.59 264 ASP A CA 1
ATOM 2161 C C . ASP A 1 264 ? -16.208 -15.048 22.646 1.00 53.59 264 ASP A C 1
ATOM 2163 O O . ASP A 1 264 ? -15.811 -15.348 23.770 1.00 53.59 264 ASP A O 1
ATOM 2167 N N . GLY A 1 265 ? -17.027 -14.006 22.486 1.00 50.72 265 GLY A N 1
ATOM 2168 C CA . GLY A 1 265 ? -17.572 -13.239 23.616 1.00 50.72 265 GLY A CA 1
ATOM 2169 C C . GLY A 1 265 ? -16.859 -11.912 23.860 1.00 50.72 265 GLY A C 1
ATOM 2170 O O . GLY A 1 265 ? -16.171 -11.402 22.977 1.00 50.72 265 GLY A O 1
ATOM 2171 N N . ALA A 1 266 ? -17.091 -11.322 25.037 1.00 53.25 266 ALA A N 1
ATOM 2172 C CA . ALA A 1 266 ? -16.557 -10.021 25.434 1.00 53.25 266 ALA A CA 1
ATOM 2173 C C . ALA A 1 266 ? -15.019 -10.054 25.500 1.00 53.25 266 ALA A C 1
ATOM 2175 O O . ALA A 1 266 ? -14.419 -10.272 26.548 1.00 53.25 266 ALA A O 1
ATOM 2176 N N . ASN A 1 267 ? -14.374 -9.865 24.353 1.00 62.91 267 ASN A N 1
ATOM 2177 C CA . ASN A 1 267 ? -12.945 -9.616 24.255 1.00 62.91 267 ASN A CA 1
ATOM 2178 C C . ASN A 1 267 ? -12.677 -8.164 24.684 1.00 62.91 267 ASN A C 1
ATOM 2180 O O . ASN A 1 267 ? -13.517 -7.292 24.446 1.00 62.91 267 ASN A O 1
ATOM 2184 N N . GLU A 1 268 ? -11.505 -7.877 25.245 1.00 66.62 268 GLU A N 1
ATOM 2185 C CA . GLU A 1 268 ? -11.073 -6.529 25.653 1.00 66.62 268 GLU A CA 1
ATOM 2186 C C . GLU A 1 268 ? -11.190 -5.508 24.503 1.00 66.62 268 GLU A C 1
ATOM 2188 O O . GLU A 1 268 ? -11.471 -4.333 24.719 1.00 66.62 268 GLU A O 1
ATOM 2193 N N . ASN A 1 269 ? -11.086 -5.978 23.255 1.00 78.31 269 ASN A N 1
ATOM 2194 C CA . ASN A 1 269 ? -11.187 -5.148 22.054 1.00 78.31 269 ASN A CA 1
ATOM 2195 C C . ASN A 1 269 ? -12.626 -4.908 21.557 1.00 78.31 269 ASN A C 1
ATOM 2197 O O . ASN A 1 269 ? -12.803 -4.169 20.591 1.00 78.31 269 ASN A O 1
ATOM 2201 N N . THR A 1 270 ? -13.652 -5.526 22.158 1.00 83.94 270 THR A N 1
ATOM 2202 C CA . THR A 1 270 ? -15.055 -5.431 21.688 1.00 83.94 270 THR A CA 1
ATOM 2203 C C . THR A 1 270 ? -15.512 -3.975 21.648 1.00 83.94 270 THR A C 1
ATOM 2205 O O . THR A 1 270 ? -16.010 -3.509 20.624 1.00 83.94 270 THR A O 1
ATOM 2208 N N . GLN A 1 271 ? -15.260 -3.238 22.734 1.00 84.44 271 GLN A N 1
ATOM 2209 C CA . GLN A 1 271 ? -15.605 -1.824 22.830 1.00 84.44 271 GLN A CA 1
ATOM 2210 C C . GLN A 1 271 ? -14.824 -0.981 21.815 1.00 84.44 271 GLN A C 1
ATOM 2212 O O . GLN A 1 271 ? -15.409 -0.171 21.103 1.00 84.44 271 GLN A O 1
ATOM 2217 N N . GLU A 1 272 ? -13.518 -1.219 21.685 1.00 86.94 272 GLU A N 1
ATOM 2218 C CA . GLU A 1 272 ? -12.679 -0.463 20.751 1.00 86.94 272 GLU A CA 1
ATOM 2219 C C . GLU A 1 272 ? -13.100 -0.672 19.290 1.00 86.94 272 GLU A C 1
ATOM 2221 O O . GLU A 1 272 ? -13.113 0.265 18.492 1.00 86.94 272 GLU A O 1
ATOM 2226 N N . ILE A 1 273 ? -13.465 -1.904 18.926 1.00 90.12 273 ILE A N 1
ATOM 2227 C CA . ILE A 1 273 ? -13.965 -2.230 17.589 1.00 90.12 273 ILE A CA 1
ATOM 2228 C C . ILE A 1 273 ? -15.314 -1.551 17.346 1.00 90.12 273 ILE A C 1
ATOM 2230 O O . ILE A 1 273 ? -15.532 -1.019 16.256 1.00 90.12 273 ILE A O 1
ATOM 2234 N N . LEU A 1 274 ? -16.201 -1.539 18.344 1.00 90.19 274 LEU A N 1
ATOM 2235 C CA . LEU A 1 274 ? -17.487 -0.856 18.246 1.00 90.19 274 LEU A CA 1
ATOM 2236 C C . LEU A 1 274 ? -17.299 0.649 18.008 1.00 90.19 274 LEU A C 1
ATOM 2238 O O . LEU A 1 274 ? -17.919 1.209 17.102 1.00 90.19 274 LEU A O 1
ATOM 2242 N N . ASP A 1 275 ? -16.379 1.276 18.743 1.00 90.06 275 ASP A N 1
ATOM 2243 C CA . ASP A 1 275 ? -16.040 2.690 18.580 1.00 90.06 275 ASP A CA 1
ATOM 2244 C C . ASP A 1 275 ? -15.480 2.978 17.181 1.00 90.06 275 ASP A C 1
ATOM 2246 O O . ASP A 1 275 ? -15.871 3.955 16.546 1.00 90.06 275 ASP A O 1
ATOM 2250 N N . ILE A 1 276 ? -14.613 2.107 16.651 1.00 92.25 276 ILE A N 1
ATOM 2251 C CA . ILE A 1 276 ? -14.097 2.208 15.276 1.00 92.25 276 ILE A CA 1
ATOM 2252 C C . ILE A 1 276 ? -15.234 2.119 14.252 1.00 92.25 276 ILE A C 1
ATOM 2254 O O . ILE A 1 276 ? -15.276 2.925 13.318 1.00 92.25 276 ILE A O 1
ATOM 2258 N N . ILE A 1 277 ? -16.143 1.151 14.410 1.00 92.88 277 ILE A N 1
ATOM 2259 C CA . ILE A 1 277 ? -17.281 0.965 13.504 1.00 92.88 277 ILE A CA 1
ATOM 2260 C C . ILE A 1 277 ? -18.123 2.238 13.482 1.00 92.88 277 ILE A C 1
ATOM 2262 O O . ILE A 1 277 ? -18.367 2.781 12.407 1.00 92.88 277 ILE A O 1
ATOM 2266 N N . TYR A 1 278 ? -18.510 2.755 14.646 1.00 91.94 278 TYR A N 1
ATOM 2267 C CA . TYR A 1 278 ? -19.352 3.945 14.731 1.00 91.94 278 TYR A CA 1
ATOM 2268 C C . TYR A 1 278 ? -18.669 5.222 14.269 1.00 91.94 278 TYR A C 1
ATOM 2270 O O . TYR A 1 278 ? -19.300 6.076 13.649 1.00 91.94 278 TYR A O 1
ATOM 2278 N N . ARG A 1 279 ? -17.370 5.340 14.523 1.00 91.06 279 ARG A N 1
ATOM 2279 C CA . ARG A 1 279 ? -16.582 6.501 14.126 1.00 91.06 279 ARG A CA 1
ATOM 2280 C C . ARG A 1 279 ? -16.469 6.661 12.612 1.00 91.06 279 ARG A C 1
ATOM 2282 O O . ARG A 1 279 ? -16.436 7.790 12.132 1.00 91.06 279 ARG A O 1
ATOM 2289 N N . PHE A 1 280 ? -16.366 5.558 11.872 1.00 92.50 280 PHE A N 1
ATOM 2290 C CA . PHE A 1 280 ? -16.064 5.574 10.435 1.00 92.50 280 PHE A CA 1
ATOM 2291 C C . PHE A 1 280 ? -17.195 5.028 9.557 1.00 92.50 280 PHE A C 1
ATOM 2293 O O . PHE A 1 280 ? -16.986 4.787 8.368 1.00 92.50 280 PHE A O 1
ATOM 2300 N N . THR A 1 281 ? -18.388 4.806 10.108 1.00 91.88 281 THR A N 1
ATOM 2301 C CA . THR A 1 281 ? -19.534 4.307 9.338 1.00 91.88 281 THR A CA 1
ATOM 2302 C C . THR A 1 281 ? -20.670 5.324 9.381 1.00 91.88 281 THR A C 1
ATOM 2304 O O . THR A 1 281 ? -21.253 5.535 10.444 1.00 91.88 281 THR A O 1
ATOM 2307 N N . PRO A 1 282 ? -21.027 5.953 8.250 1.00 87.19 282 PRO A N 1
ATOM 2308 C CA . PRO A 1 282 ? -22.212 6.796 8.195 1.00 87.19 282 PRO A CA 1
ATOM 2309 C C . PRO A 1 282 ? -23.489 5.949 8.292 1.00 87.19 282 PRO A C 1
ATOM 2311 O O . PRO A 1 282 ? -23.527 4.787 7.883 1.00 87.19 282 PRO A O 1
ATOM 2314 N N . GLU A 1 283 ? -24.573 6.553 8.779 1.00 87.44 283 GLU A N 1
ATOM 2315 C CA . GLU A 1 283 ? -25.881 5.898 8.950 1.00 87.44 283 GLU A CA 1
ATOM 2316 C C . GLU A 1 283 ? -26.406 5.235 7.664 1.00 87.44 283 GLU A C 1
ATOM 2318 O O . GLU A 1 283 ? -26.979 4.145 7.694 1.00 87.44 283 GLU A O 1
ATOM 2323 N N . SER A 1 284 ? -26.123 5.837 6.507 1.00 88.62 284 SER A N 1
ATOM 2324 C CA . SER A 1 284 ? -26.485 5.296 5.194 1.00 88.62 284 SER A CA 1
ATOM 2325 C C . SER A 1 284 ? -25.902 3.904 4.925 1.00 88.62 284 SER A C 1
ATOM 2327 O O . SER A 1 284 ? -26.567 3.089 4.286 1.00 88.62 284 SER A O 1
ATOM 2329 N N . VAL A 1 285 ? -24.698 3.604 5.423 1.00 88.06 285 VAL A N 1
ATOM 2330 C CA . VAL A 1 285 ? -24.059 2.290 5.263 1.00 88.06 285 VAL A CA 1
ATOM 2331 C C . VAL A 1 285 ? -24.683 1.269 6.208 1.00 88.06 285 VAL A C 1
ATOM 2333 O O . VAL A 1 285 ? -24.926 0.137 5.793 1.00 88.06 285 VAL A O 1
ATOM 2336 N N . PHE A 1 286 ? -25.016 1.662 7.442 1.00 90.19 286 PHE A N 1
ATOM 2337 C CA . PHE A 1 286 ? -25.721 0.782 8.379 1.00 90.19 286 PHE A CA 1
ATOM 2338 C C . PHE A 1 286 ? -27.075 0.315 7.822 1.00 90.19 286 PHE A C 1
ATOM 2340 O O . PHE A 1 286 ? -27.430 -0.861 7.936 1.00 90.19 286 PHE A O 1
ATOM 2347 N N . ASN A 1 287 ? -27.797 1.200 7.131 1.00 87.94 287 ASN A N 1
ATOM 2348 C CA . ASN A 1 287 ? -29.074 0.863 6.498 1.00 87.94 287 ASN A CA 1
ATOM 2349 C C . ASN A 1 287 ? -28.935 -0.162 5.361 1.00 87.94 287 ASN A C 1
ATOM 2351 O O . ASN A 1 287 ? -29.859 -0.947 5.139 1.00 87.94 287 ASN A O 1
ATOM 2355 N N . GLN A 1 288 ? -27.777 -0.199 4.694 1.00 88.31 288 GLN A N 1
ATOM 2356 C CA . GLN A 1 288 ? -27.459 -1.120 3.596 1.00 88.31 288 GLN A CA 1
ATOM 2357 C C . GLN A 1 288 ? -26.946 -2.492 4.061 1.00 88.31 288 GLN A C 1
ATOM 2359 O O . GLN A 1 288 ? -26.737 -3.376 3.227 1.00 88.31 288 GLN A O 1
ATOM 2364 N N . LEU A 1 289 ? -26.720 -2.692 5.364 1.00 90.62 289 LEU A N 1
ATOM 2365 C CA . LEU A 1 289 ? -26.313 -3.992 5.895 1.00 90.62 289 LEU A CA 1
ATOM 2366 C C . LEU A 1 289 ? -27.421 -5.032 5.685 1.00 90.62 289 LEU A C 1
ATOM 2368 O O . LEU A 1 289 ? -28.606 -4.753 5.875 1.00 90.62 289 LEU A O 1
ATOM 2372 N N . ASP A 1 290 ? -27.028 -6.255 5.325 1.00 92.44 290 ASP A N 1
ATOM 2373 C CA . ASP A 1 290 ? -27.959 -7.377 5.271 1.00 92.44 290 ASP A CA 1
ATOM 2374 C C . ASP A 1 290 ? -28.486 -7.725 6.676 1.00 92.44 290 ASP A C 1
ATOM 2376 O O . ASP A 1 290 ? -27.841 -7.438 7.688 1.00 92.44 290 ASP A O 1
ATOM 2380 N N . GLN A 1 291 ? -29.653 -8.372 6.745 1.00 92.06 291 GLN A N 1
ATOM 2381 C CA . GLN A 1 291 ? -30.317 -8.665 8.020 1.00 92.06 291 GLN A CA 1
ATOM 2382 C C . GLN A 1 291 ? -29.454 -9.506 8.972 1.00 92.06 291 GLN A C 1
ATOM 2384 O O . GLN A 1 291 ? -29.529 -9.331 10.187 1.00 92.06 291 GLN A O 1
ATOM 2389 N N . THR A 1 292 ? -28.609 -10.396 8.441 1.00 91.75 292 THR A N 1
ATOM 2390 C CA . THR A 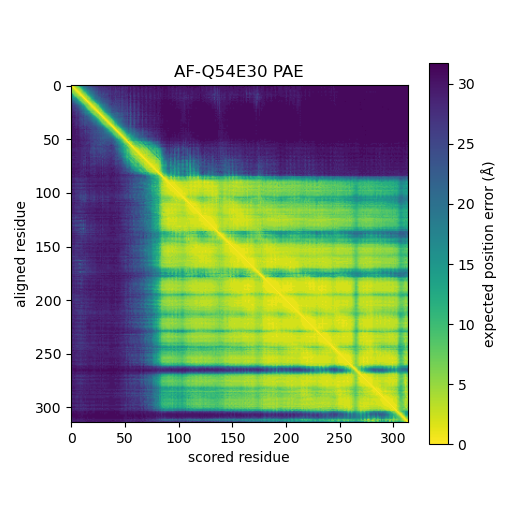1 292 ? -27.722 -11.226 9.270 1.00 91.75 292 THR A CA 1
ATOM 2391 C C . THR A 1 292 ? -26.677 -10.348 9.941 1.00 91.75 292 THR A C 1
ATOM 2393 O O . THR A 1 292 ? -26.505 -10.417 11.154 1.00 91.75 292 THR A O 1
ATOM 2396 N N . THR A 1 293 ? -26.033 -9.471 9.169 1.00 90.94 293 THR A N 1
ATOM 2397 C CA . THR A 1 293 ? -25.022 -8.540 9.682 1.00 90.94 293 THR A CA 1
ATOM 2398 C C . THR A 1 293 ? -25.624 -7.532 10.673 1.00 90.94 293 THR A C 1
ATOM 2400 O O . THR A 1 293 ? -24.991 -7.228 11.681 1.00 90.94 293 THR A O 1
ATOM 2403 N N . LYS A 1 294 ? -26.864 -7.063 10.460 1.00 90.94 294 LYS A N 1
ATOM 2404 C CA . LYS A 1 294 ? -27.587 -6.221 11.439 1.00 90.94 294 LYS A CA 1
ATOM 2405 C C . LYS A 1 294 ? -27.819 -6.950 12.765 1.00 90.94 294 LYS A C 1
ATOM 2407 O O . LYS A 1 294 ? -27.528 -6.405 13.825 1.00 90.94 294 LYS A O 1
ATOM 2412 N N . ASN A 1 295 ? -28.280 -8.200 12.715 1.00 90.19 295 ASN A N 1
ATOM 2413 C CA . ASN A 1 295 ? -28.488 -9.014 13.915 1.00 90.19 295 ASN A CA 1
ATOM 2414 C C . ASN A 1 295 ? -27.165 -9.309 14.649 1.00 90.19 295 ASN A C 1
ATOM 2416 O O . ASN A 1 295 ? -27.136 -9.333 15.879 1.00 90.19 295 ASN A O 1
ATOM 2420 N N . GLU A 1 296 ? -26.073 -9.534 13.909 1.00 89.88 296 GLU A N 1
ATOM 2421 C CA . GLU A 1 296 ? -24.724 -9.682 14.472 1.00 89.88 296 GLU A CA 1
ATOM 2422 C C . GLU A 1 296 ? -24.270 -8.396 15.176 1.00 89.88 296 GLU A C 1
ATOM 2424 O O . GLU A 1 296 ? -23.762 -8.474 16.291 1.00 89.88 296 GLU A O 1
ATOM 2429 N N . LEU A 1 297 ? -24.515 -7.223 14.579 1.00 88.88 297 LEU A N 1
ATOM 2430 C CA . LEU A 1 297 ? -24.184 -5.927 15.174 1.00 88.88 297 LEU A CA 1
ATOM 2431 C C . LEU A 1 297 ? -24.958 -5.662 16.476 1.00 88.88 297 LEU A C 1
ATOM 2433 O O . LEU A 1 297 ? -24.347 -5.255 17.455 1.00 88.88 297 LEU A O 1
ATOM 2437 N N . ILE A 1 298 ? -26.262 -5.956 16.532 1.00 87.94 298 ILE A N 1
ATOM 2438 C CA . ILE A 1 298 ? -27.064 -5.795 17.764 1.00 87.94 298 ILE A CA 1
ATOM 2439 C C . ILE A 1 298 ? -26.509 -6.669 18.899 1.00 87.94 298 ILE A C 1
ATOM 2441 O O . ILE A 1 298 ? -26.360 -6.211 20.031 1.00 87.94 298 ILE A O 1
ATOM 2445 N N . LYS A 1 299 ? -26.167 -7.931 18.602 1.00 85.62 299 LYS A N 1
ATOM 2446 C CA . LYS A 1 299 ? -25.539 -8.829 19.588 1.00 85.62 299 LYS A CA 1
ATOM 2447 C C . LYS A 1 299 ? -24.170 -8.309 20.025 1.00 85.62 299 LYS A C 1
ATOM 2449 O O . LYS A 1 299 ? -23.827 -8.366 21.204 1.00 85.62 299 LYS A O 1
ATOM 2454 N N . PHE A 1 300 ? -23.396 -7.795 19.076 1.00 86.25 300 PHE A N 1
ATOM 2455 C CA . PHE A 1 300 ? -22.085 -7.217 19.328 1.00 86.25 300 PHE A CA 1
ATOM 2456 C C . PHE A 1 300 ? -22.172 -5.978 20.239 1.00 86.25 300 PHE A C 1
ATOM 2458 O O . PHE A 1 300 ? -21.413 -5.877 21.198 1.00 86.25 300 PHE A O 1
ATOM 2465 N N . GLU A 1 301 ? -23.160 -5.104 20.029 1.00 85.25 301 GLU A N 1
ATOM 2466 C CA . GLU A 1 301 ? -23.471 -3.967 20.909 1.00 85.25 301 GLU A CA 1
ATOM 2467 C C . GLU A 1 301 ? -23.872 -4.400 22.318 1.00 85.25 301 GLU A C 1
ATOM 2469 O O . GLU A 1 301 ? -23.362 -3.843 23.291 1.00 85.25 301 GLU A O 1
ATOM 2474 N N . SER A 1 302 ? -24.739 -5.415 22.442 1.00 82.38 302 SER A N 1
ATOM 2475 C CA . SER A 1 302 ? -25.130 -5.933 23.759 1.00 82.38 302 SER A CA 1
ATOM 2476 C C . SER A 1 302 ? -23.940 -6.497 24.536 1.00 82.38 302 SER A C 1
ATOM 2478 O O . SER A 1 302 ? -23.867 -6.333 25.750 1.00 82.38 302 SER A O 1
ATOM 2480 N N . ASN A 1 303 ? -22.974 -7.102 23.839 1.00 81.06 303 ASN A N 1
ATOM 2481 C CA . ASN A 1 303 ? -21.760 -7.642 24.453 1.00 81.06 303 ASN A CA 1
ATOM 2482 C C . ASN A 1 303 ? -20.758 -6.549 24.855 1.00 81.06 303 ASN A C 1
ATOM 2484 O O . ASN A 1 303 ? -19.940 -6.772 25.743 1.00 81.06 303 ASN A O 1
ATOM 2488 N N . ALA A 1 304 ? -20.809 -5.376 24.219 1.00 78.31 304 ALA A N 1
ATOM 2489 C CA . ALA A 1 304 ? -19.942 -4.241 24.526 1.00 78.31 304 ALA A CA 1
ATOM 2490 C C . ALA A 1 304 ? -20.393 -3.437 25.769 1.00 78.31 304 ALA A C 1
ATOM 2492 O O . ALA A 1 304 ? -19.776 -2.428 26.093 1.00 78.31 304 ALA A O 1
ATOM 2493 N N . ASN A 1 305 ? -21.446 -3.867 26.482 1.00 67.62 305 ASN A N 1
ATOM 2494 C CA . ASN A 1 305 ? -22.065 -3.151 27.609 1.00 67.62 305 ASN A CA 1
ATOM 2495 C C . ASN A 1 305 ? -22.606 -1.743 27.259 1.00 67.62 305 ASN A C 1
ATOM 2497 O O . ASN A 1 305 ? -22.672 -0.875 28.131 1.00 67.62 305 ASN A O 1
ATOM 2501 N N . HIS A 1 306 ? -23.047 -1.509 26.015 1.00 55.09 306 HIS A N 1
ATOM 2502 C CA . HIS A 1 306 ? -23.804 -0.298 25.651 1.00 55.09 306 HIS A CA 1
ATOM 2503 C C . HIS A 1 306 ? -25.316 -0.485 25.804 1.00 55.09 306 HIS A C 1
ATOM 2505 O O . HIS A 1 306 ? -25.847 -1.579 25.613 1.00 55.09 306 HIS A O 1
ATOM 2511 N N . SER A 1 307 ? -26.034 0.608 26.091 1.00 48.09 307 SER A N 1
ATOM 2512 C CA . SER A 1 307 ? -27.496 0.660 25.993 1.00 48.09 307 SER A CA 1
ATOM 2513 C C . SER A 1 307 ? -27.921 0.401 24.545 1.00 48.09 307 SER A C 1
ATO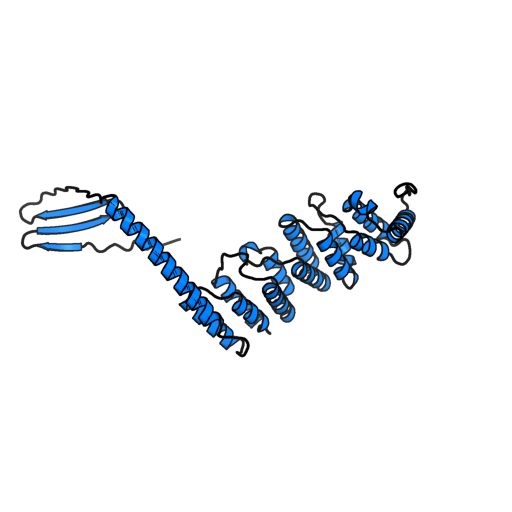M 2515 O O . SER A 1 307 ? -27.874 1.299 23.703 1.00 48.09 307 SER A O 1
ATOM 2517 N N . THR A 1 308 ? -28.311 -0.832 24.234 1.00 49.03 308 THR A N 1
ATOM 2518 C CA . THR A 1 308 ? -28.826 -1.195 22.913 1.00 49.03 308 THR A CA 1
ATOM 2519 C C . THR A 1 308 ? -30.047 -0.334 22.602 1.00 49.03 308 THR A C 1
ATOM 2521 O O . THR A 1 308 ? -30.968 -0.284 23.419 1.00 49.03 308 THR A O 1
ATOM 2524 N N . ASN A 1 309 ? -30.095 0.313 21.435 1.00 52.53 309 ASN A N 1
ATOM 2525 C CA . ASN A 1 309 ? -31.359 0.803 20.889 1.00 52.53 309 ASN A CA 1
ATOM 2526 C C . ASN A 1 309 ? -31.927 -0.292 19.970 1.00 52.53 309 ASN A C 1
ATOM 2528 O O . ASN A 1 309 ? -31.579 -0.320 18.787 1.00 52.53 309 ASN A O 1
ATOM 2532 N N . PRO A 1 310 ? -32.773 -1.211 20.478 1.00 52.22 310 PRO A N 1
ATOM 2533 C CA . PRO A 1 310 ? -33.305 -2.315 19.678 1.00 52.22 310 PRO A CA 1
ATOM 2534 C C . PRO A 1 310 ? -34.121 -1.842 18.464 1.00 52.22 310 PRO A C 1
ATOM 2536 O O . PRO A 1 310 ? -34.270 -2.594 17.506 1.00 52.22 310 PRO A O 1
ATOM 2539 N N . ASN A 1 311 ? -34.587 -0.588 18.464 1.00 54.16 311 ASN A N 1
ATOM 2540 C CA . ASN A 1 311 ? -35.420 -0.013 17.408 1.00 54.16 311 ASN A CA 1
ATOM 2541 C C . ASN A 1 311 ? -34.614 0.728 16.326 1.00 54.16 311 ASN A C 1
ATOM 2543 O O . ASN A 1 311 ? -35.190 1.432 15.504 1.00 54.16 311 ASN A O 1
ATOM 2547 N N . ARG A 1 312 ? -33.276 0.632 16.315 1.00 62.16 312 ARG A N 1
ATOM 2548 C CA . ARG A 1 312 ? -32.458 1.362 15.327 1.00 62.16 312 ARG A CA 1
ATOM 2549 C C . ARG A 1 312 ? -32.614 0.831 13.898 1.00 62.16 312 ARG A C 1
ATOM 2551 O O . ARG A 1 312 ? -32.406 1.574 12.946 1.00 62.16 312 ARG A O 1
ATOM 2558 N N . PHE A 1 313 ? -32.937 -0.453 13.755 1.00 58.31 313 PHE A N 1
ATOM 2559 C CA . PHE A 1 313 ? -33.010 -1.143 12.462 1.00 58.31 313 PHE A CA 1
ATOM 2560 C C . PHE A 1 313 ? -34.394 -1.718 12.134 1.00 58.31 313 PHE A C 1
ATOM 2562 O O . PHE A 1 313 ? -34.511 -2.434 11.136 1.00 58.31 313 PHE A O 1
ATOM 2569 N N . SER A 1 314 ? -35.396 -1.448 12.976 1.00 52.03 314 SER A N 1
ATOM 2570 C CA . SER A 1 314 ? -36.814 -1.741 12.722 1.00 52.03 314 SER A CA 1
ATOM 2571 C C . SER A 1 314 ? -37.420 -0.679 11.816 1.00 52.03 314 SER A C 1
ATOM 2573 O O . SER A 1 314 ? -38.064 -1.063 10.819 1.00 52.03 314 SER A O 1
#

Mean predicted aligned error: 16.14 Å

pLDDT: mean 78.26, std 20.88, range [24.91, 98.06]

Secondary structure (DSSP, 8-state):
--------PPPEEEEETTEEEEEEEETTEEEEEEEESSS-------------HHHHHHHHHHHHHHHHHHHHHHHHHHHHHTTS--TTS-HHHHHHHHHHHHHHHS---HHHHHHHHHH--SHHHHHHHHHHHHHH----TTSS-HHHHHHHHHHHHHTT-HHHHHHHHHTHHHHT----HHHHHHHHHHHHHH-THHHHHHHHHHHHHHHHS-B-HHHHHHHHHHHHTTTHHHHHHHHHHS-TTS-B---HHHHHHHHHT-TTS--TTHHHHHHHHHHH--HHHHHTS-HHHHHHHHHHHHHTT----TTS--

Solvent-accessible surface area (backbone atoms only — not comparable to full-atom values): 18515 Å² total; per-residue (Å²): 140,87,76,87,78,86,74,75,74,78,69,51,74,51,82,50,103,69,36,46,38,44,43,46,82,49,100,87,51,82,50,59,44,55,46,57,79,77,70,97,73,84,71,74,87,88,89,89,88,87,86,61,70,74,62,53,51,60,52,49,56,52,51,54,52,51,53,48,50,55,50,52,51,54,50,49,54,52,55,63,56,69,63,68,75,54,83,86,48,55,60,68,62,33,53,52,53,53,49,56,43,31,72,74,66,74,52,77,60,48,64,60,57,23,50,52,31,62,59,37,70,46,59,66,52,45,50,54,52,50,53,51,55,62,69,66,62,68,87,53,69,75,54,62,48,70,70,32,51,49,26,43,52,50,28,29,54,70,48,74,35,51,67,62,50,47,54,41,50,65,39,20,84,84,65,54,43,78,76,50,70,73,53,48,43,52,51,41,54,51,27,45,68,69,35,75,74,34,40,58,52,32,48,50,40,51,53,57,46,43,75,75,42,84,52,44,34,70,53,40,30,54,40,44,59,58,23,67,77,74,36,43,71,57,50,50,53,43,61,72,69,49,63,87,90,53,80,59,44,56,23,68,62,28,53,51,50,59,61,60,68,53,79,84,59,80,48,91,57,46,48,59,52,51,52,51,50,61,74,27,38,58,70,74,52,65,72,68,44,52,71,67,58,48,56,50,49,56,54,50,38,54,56,46,75,49,88,69,66,85,70,79,84,113

Foldseek 3Di:
DDDDDPPQDDFDWDDDPFWTWTWHDDPPDTWIWIGGPPDDDTDTDDDDDDDDPVVVVVVVVVVVVVVVVVVVVLVVVQVVVLPPDCLPPALVVLLVVVVVVCVVNLDDQLVSLLSSLLRQQEPVSLVSSLVVLLVSPDVDLPRHDQSSLVSNLVSCVNHVNLLVVLVCLLVCVSNSRPHDLVSLLVSLLVLLQVDDCSLVSSLSSVLSVQVVDPCDLVSLLVNLVSCLVGRNVSVLVSLLPHDLPTQAAHALNNLVSLLCVCVPAQDVCLLSSLCSNVSRHDLVRLQVHDPVSVVSVQVSCVRNVDDRPVPSRD

Radius of gyration: 33.09 Å; Cα contacts (8 Å, |Δi|>4): 298; chains: 1; bounding box: 81×76×74 Å